Protein AF-A0A9E6USW8-F1 (afdb_monomer)

pLDDT: mean 84.9, std 18.09, range [39.75, 98.31]

Structure (mmCIF, N/CA/C/O backbone):
data_AF-A0A9E6USW8-F1
#
_entry.id   AF-A0A9E6USW8-F1
#
loop_
_atom_site.group_PDB
_atom_site.id
_atom_site.type_symbol
_atom_site.label_atom_id
_atom_site.label_alt_id
_atom_site.label_comp_id
_atom_site.label_asym_id
_atom_site.label_entity_id
_atom_site.label_seq_id
_atom_site.pdbx_PDB_ins_code
_atom_site.Cartn_x
_atom_site.Cartn_y
_atom_site.Cartn_z
_atom_site.occupancy
_atom_site.B_iso_or_equiv
_atom_site.auth_seq_id
_atom_site.auth_comp_id
_atom_site.auth_asym_id
_atom_site.auth_atom_id
_atom_site.pdbx_PDB_model_num
ATOM 1 N N . MET A 1 1 ? 69.115 -37.512 -37.252 1.00 43.31 1 MET A N 1
ATOM 2 C CA . MET A 1 1 ? 68.195 -37.509 -38.410 1.00 43.31 1 MET A CA 1
ATOM 3 C C . MET A 1 1 ? 68.421 -36.162 -39.117 1.00 43.31 1 MET A C 1
ATOM 5 O O . MET A 1 1 ? 67.869 -35.181 -38.660 1.00 43.31 1 MET A O 1
ATOM 9 N N . ARG A 1 2 ? 69.495 -35.933 -39.909 1.00 43.72 2 ARG A N 1
ATOM 10 C CA . ARG A 1 2 ? 69.791 -36.401 -41.298 1.00 43.72 2 ARG A CA 1
ATOM 11 C C . ARG A 1 2 ? 68.534 -36.228 -42.164 1.00 43.72 2 ARG A C 1
ATOM 13 O O . ARG A 1 2 ? 67.562 -36.891 -41.837 1.00 43.72 2 ARG A O 1
ATOM 20 N N . THR A 1 3 ? 68.438 -35.315 -43.138 1.00 45.81 3 THR A N 1
ATOM 21 C CA . THR A 1 3 ? 69.242 -35.069 -44.373 1.00 45.81 3 THR A CA 1
ATOM 22 C C . THR A 1 3 ? 68.870 -33.672 -44.945 1.00 45.81 3 THR A C 1
ATOM 24 O O . THR A 1 3 ? 67.702 -33.318 -44.864 1.00 45.81 3 THR A O 1
ATOM 27 N N . LEU A 1 4 ? 69.744 -32.740 -45.364 1.00 47.12 4 LEU A N 1
ATOM 28 C CA . LEU A 1 4 ? 70.610 -32.645 -46.566 1.00 47.12 4 LEU A CA 1
ATOM 29 C C . LEU A 1 4 ? 69.924 -32.897 -47.929 1.00 47.12 4 LEU A C 1
ATOM 31 O O . LEU A 1 4 ? 69.805 -34.054 -48.306 1.00 47.12 4 LEU A O 1
ATOM 35 N N . VAL A 1 5 ? 69.580 -31.815 -48.654 1.00 48.81 5 VAL A N 1
ATOM 36 C CA . VAL A 1 5 ? 69.430 -31.653 -50.130 1.00 48.81 5 VAL A CA 1
ATOM 37 C C . VAL A 1 5 ? 69.516 -30.122 -50.370 1.00 48.81 5 VAL A C 1
ATOM 39 O O . VAL A 1 5 ? 68.593 -29.411 -50.001 1.00 48.81 5 VAL A O 1
ATOM 42 N N . ALA A 1 6 ? 70.653 -29.467 -50.648 1.00 45.22 6 ALA A N 1
ATOM 43 C CA . ALA A 1 6 ? 71.478 -29.472 -51.864 1.00 45.22 6 ALA A CA 1
ATOM 44 C C . ALA A 1 6 ? 70.643 -29.427 -53.150 1.00 45.22 6 ALA A C 1
ATOM 46 O O . ALA A 1 6 ? 69.977 -30.411 -53.414 1.00 45.22 6 ALA A O 1
ATOM 47 N N . LEU A 1 7 ? 70.713 -28.337 -53.929 1.00 42.34 7 LEU A N 1
ATOM 48 C CA . LEU A 1 7 ? 70.905 -28.315 -55.396 1.00 42.34 7 LEU A CA 1
ATOM 49 C C . LEU A 1 7 ? 70.348 -27.013 -56.017 1.00 42.34 7 LEU A C 1
ATOM 51 O O . LEU A 1 7 ? 69.142 -26.801 -56.060 1.00 42.34 7 LEU A O 1
ATOM 55 N N . GLY A 1 8 ? 71.241 -26.181 -56.565 1.00 40.78 8 GLY A N 1
ATOM 56 C CA . GLY A 1 8 ? 70.938 -25.405 -57.772 1.00 40.78 8 GLY A CA 1
ATOM 57 C C . GLY A 1 8 ? 70.708 -23.899 -57.629 1.00 40.78 8 GLY A C 1
ATOM 58 O O . GLY A 1 8 ? 69.679 -23.399 -58.065 1.00 40.78 8 GLY A O 1
ATOM 59 N N . LEU A 1 9 ? 71.704 -23.144 -57.151 1.00 46.75 9 LEU A N 1
ATOM 60 C CA . LEU A 1 9 ? 71.895 -21.769 -57.627 1.00 46.75 9 LEU A CA 1
ATOM 61 C C . LEU A 1 9 ? 72.427 -21.835 -59.072 1.00 46.75 9 LEU A C 1
ATOM 63 O O . LEU A 1 9 ? 73.632 -21.752 -59.303 1.00 46.75 9 LEU A O 1
ATOM 67 N N . THR A 1 10 ? 71.547 -22.031 -60.055 1.00 41.78 10 THR A N 1
ATOM 68 C CA . THR A 1 10 ? 71.871 -21.721 -61.452 1.00 41.78 10 THR A CA 1
ATOM 69 C C . THR A 1 10 ? 71.768 -20.219 -61.626 1.00 41.78 10 THR A C 1
ATOM 71 O O . THR A 1 10 ? 70.697 -19.660 -61.860 1.00 41.78 10 THR A O 1
ATOM 74 N N . LEU A 1 11 ? 72.921 -19.577 -61.475 1.00 43.41 11 LEU A N 1
ATOM 75 C CA . LEU A 1 11 ? 73.204 -18.248 -61.979 1.00 43.41 11 LEU A CA 1
ATOM 76 C C . LEU A 1 11 ? 72.969 -18.280 -63.499 1.00 43.41 11 LEU A C 1
ATOM 78 O O . LEU A 1 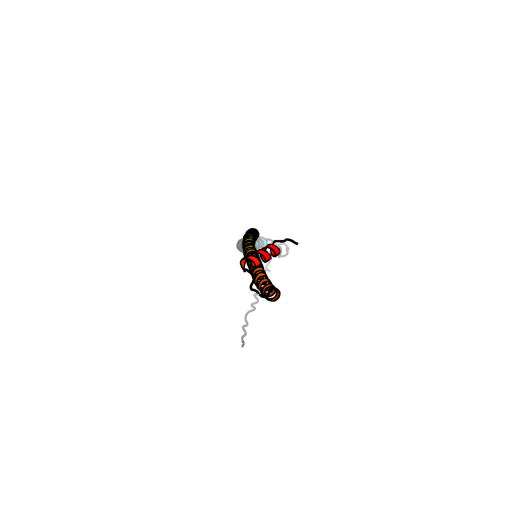11 ? 73.845 -18.680 -64.263 1.00 43.41 11 LEU A O 1
ATOM 82 N N . ALA A 1 12 ? 71.767 -17.921 -63.948 1.00 39.75 12 ALA A N 1
ATOM 83 C CA . ALA A 1 12 ? 71.546 -17.584 -65.345 1.00 39.75 12 ALA A CA 1
ATOM 84 C C . ALA A 1 12 ? 72.279 -16.264 -65.595 1.00 39.75 12 ALA A C 1
ATOM 86 O O . ALA A 1 12 ? 71.741 -15.176 -65.396 1.00 39.75 12 ALA A O 1
ATOM 87 N N . THR A 1 13 ? 73.549 -16.367 -65.977 1.00 45.44 13 THR A N 1
ATOM 88 C CA . THR A 1 13 ? 74.292 -15.284 -66.608 1.00 45.44 13 THR A CA 1
ATOM 89 C C . THR A 1 13 ? 73.612 -14.985 -67.939 1.00 45.44 13 THR A C 1
ATOM 91 O O . THR A 1 13 ? 73.982 -15.531 -68.978 1.00 45.44 13 THR A O 1
ATOM 94 N N . ALA A 1 14 ? 72.584 -14.140 -67.915 1.00 42.81 14 ALA A N 1
ATOM 95 C CA . ALA A 1 14 ? 72.156 -13.433 -69.106 1.00 42.81 14 ALA A CA 1
ATOM 96 C C . ALA A 1 14 ? 73.283 -12.453 -69.450 1.00 42.81 14 ALA A C 1
ATOM 98 O O . ALA A 1 14 ? 73.385 -11.366 -68.884 1.00 42.81 14 ALA A O 1
ATOM 99 N N . ALA A 1 15 ? 74.191 -12.886 -70.325 1.00 45.34 15 ALA A N 1
ATOM 100 C CA . ALA A 1 15 ? 75.088 -11.981 -71.021 1.00 45.34 15 ALA A CA 1
ATOM 101 C C . ALA A 1 15 ? 74.238 -10.879 -71.685 1.00 45.34 15 ALA A C 1
ATOM 103 O O . ALA A 1 15 ? 73.201 -11.204 -72.275 1.00 45.34 15 ALA A O 1
ATOM 104 N N . PRO A 1 16 ? 74.628 -9.595 -71.619 1.00 49.47 16 PRO A N 1
ATOM 105 C CA . PRO A 1 16 ? 73.907 -8.554 -72.328 1.00 49.47 16 PRO A CA 1
ATOM 106 C C . PRO A 1 16 ? 74.218 -8.705 -73.820 1.00 49.47 16 PRO A C 1
ATOM 108 O O . PRO A 1 16 ? 75.219 -8.204 -74.323 1.00 4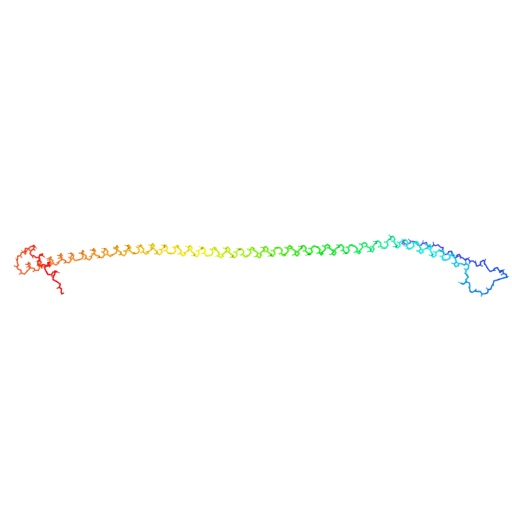9.47 16 PRO A O 1
ATOM 111 N N . ALA A 1 17 ? 73.366 -9.433 -74.536 1.00 53.09 17 ALA A N 1
ATOM 112 C CA . ALA A 1 17 ? 73.462 -9.650 -75.976 1.00 53.09 17 ALA A CA 1
ATOM 113 C C . ALA A 1 17 ? 72.925 -8.455 -76.795 1.00 53.09 17 ALA A C 1
ATOM 115 O O . ALA A 1 17 ? 72.258 -8.652 -77.805 1.00 53.09 17 ALA A O 1
ATOM 116 N N . TRP A 1 18 ? 73.191 -7.214 -76.371 1.00 55.38 18 TRP A N 1
ATOM 117 C CA . TRP A 1 18 ? 72.794 -6.014 -77.128 1.00 55.38 18 TRP A CA 1
ATOM 118 C C . TRP A 1 18 ? 73.870 -4.929 -77.231 1.00 55.38 18 TRP A C 1
ATOM 120 O O . TRP A 1 18 ? 73.589 -3.819 -77.669 1.00 55.38 18 TRP A O 1
ATOM 130 N N . ALA A 1 19 ? 75.126 -5.224 -76.890 1.00 53.69 19 ALA A N 1
ATOM 131 C CA . ALA A 1 19 ? 76.244 -4.368 -77.290 1.00 53.69 19 ALA A CA 1
ATOM 132 C C . ALA A 1 19 ? 76.636 -4.647 -78.758 1.00 53.69 19 ALA A C 1
ATOM 134 O O . ALA A 1 19 ? 77.757 -5.052 -79.050 1.00 53.69 19 ALA A O 1
ATOM 135 N N . ALA A 1 20 ? 75.689 -4.466 -79.677 1.00 44.34 20 ALA A N 1
ATOM 136 C CA . ALA A 1 20 ? 75.923 -4.372 -81.112 1.00 44.34 20 ALA A CA 1
ATOM 137 C C . ALA A 1 20 ? 75.229 -3.086 -81.570 1.00 44.34 20 ALA A C 1
ATOM 139 O O . ALA A 1 20 ? 74.008 -2.976 -81.509 1.00 44.34 20 ALA A O 1
ATOM 140 N N . GLY A 1 21 ? 76.036 -2.074 -81.884 1.00 41.09 21 GLY A N 1
ATOM 141 C CA . GLY A 1 21 ? 75.564 -0.732 -82.193 1.00 41.09 21 GLY A CA 1
ATOM 142 C C . GLY A 1 21 ? 74.935 -0.624 -83.578 1.00 41.09 21 GLY A C 1
ATOM 143 O O . GLY A 1 21 ? 75.464 -1.169 -84.543 1.00 41.09 21 GLY A O 1
ATOM 144 N N . ASP A 1 22 ? 73.868 0.170 -83.648 1.00 43.97 22 ASP A N 1
ATOM 145 C CA . ASP A 1 22 ? 73.401 0.843 -84.859 1.00 43.97 22 ASP A CA 1
ATOM 146 C C . ASP A 1 22 ? 73.707 2.353 -84.726 1.00 43.97 22 ASP A C 1
ATOM 148 O O . ASP A 1 22 ? 73.430 2.944 -83.672 1.00 43.97 22 ASP A O 1
ATOM 152 N N . PRO A 1 23 ? 74.302 3.014 -85.738 1.00 47.94 23 PRO A N 1
ATOM 153 C CA . PRO A 1 23 ? 74.705 4.411 -85.650 1.00 47.94 23 PRO A CA 1
ATOM 154 C C . PRO A 1 23 ? 73.51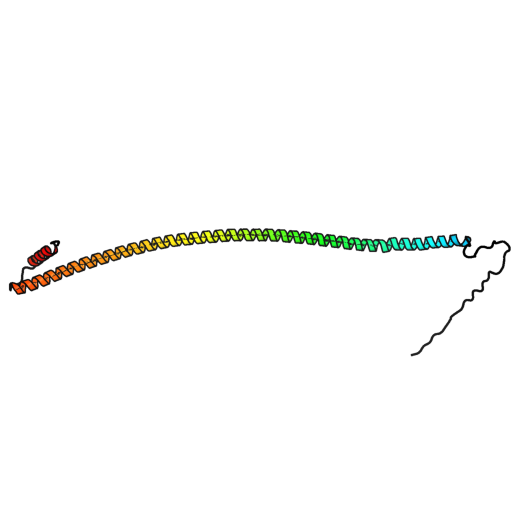5 5.322 -85.978 1.00 47.94 23 PRO A C 1
ATOM 156 O O . PRO A 1 23 ? 73.279 5.660 -87.136 1.00 47.94 23 PRO A O 1
ATOM 159 N N . GLY A 1 24 ? 72.755 5.735 -84.958 1.00 50.62 24 GLY A N 1
ATOM 160 C CA . GLY A 1 24 ? 71.662 6.692 -85.175 1.00 50.62 24 GLY A CA 1
ATOM 161 C C . GLY A 1 24 ? 70.824 7.161 -83.981 1.00 50.62 24 GLY A C 1
ATOM 162 O O . GLY A 1 24 ? 69.855 7.878 -84.212 1.00 50.62 24 GLY A O 1
ATOM 163 N N . ALA A 1 25 ? 71.141 6.813 -82.728 1.00 44.25 25 ALA A N 1
ATOM 164 C CA . ALA A 1 25 ? 70.304 7.178 -81.576 1.00 44.25 25 ALA A CA 1
ATOM 165 C C . ALA A 1 25 ? 71.022 8.113 -80.583 1.00 44.25 25 ALA A C 1
ATOM 167 O O . ALA A 1 25 ? 72.140 7.850 -80.146 1.00 44.25 25 ALA A O 1
ATOM 168 N N . ALA A 1 26 ? 70.361 9.227 -80.257 1.00 51.78 26 ALA A N 1
ATOM 169 C CA . ALA A 1 26 ? 70.824 10.305 -79.382 1.00 51.78 26 ALA A CA 1
ATOM 170 C C . ALA A 1 26 ? 71.004 9.869 -77.902 1.00 51.78 26 ALA A C 1
ATOM 172 O O . ALA A 1 26 ? 70.370 8.908 -77.465 1.00 51.78 26 ALA A O 1
ATOM 173 N N . PRO A 1 27 ? 71.826 10.579 -77.098 1.00 55.19 27 PRO A N 1
ATOM 174 C CA . PRO A 1 27 ? 72.200 10.164 -75.748 1.00 55.19 27 PRO A CA 1
ATOM 175 C C . PRO A 1 27 ? 71.100 10.537 -74.743 1.00 55.19 27 PRO A C 1
ATOM 177 O O . PRO A 1 27 ? 71.090 11.632 -74.184 1.00 55.19 27 PRO A O 1
ATOM 180 N N . GLY A 1 28 ? 70.155 9.628 -74.517 1.00 57.59 28 GLY A N 1
ATOM 181 C CA . GLY A 1 28 ? 69.184 9.697 -73.425 1.00 57.59 28 GLY A CA 1
ATOM 182 C C . GLY A 1 28 ? 69.494 8.628 -72.383 1.00 57.59 28 GLY A C 1
ATOM 183 O O . GLY A 1 28 ? 69.900 7.522 -72.733 1.00 57.59 28 GLY A O 1
ATOM 184 N N . MET A 1 29 ? 69.329 8.936 -71.096 1.00 64.31 29 MET A N 1
ATOM 185 C CA . MET A 1 29 ? 69.424 7.920 -70.042 1.00 64.31 29 MET A CA 1
ATOM 186 C C . MET A 1 29 ? 68.464 6.765 -70.392 1.00 64.31 29 MET A C 1
ATOM 188 O O . MET A 1 29 ? 67.289 7.046 -70.628 1.00 64.31 29 MET A O 1
ATOM 192 N N . PRO A 1 30 ? 68.895 5.490 -70.403 1.00 66.75 30 PRO A N 1
ATOM 193 C CA . PRO A 1 30 ? 68.063 4.363 -70.853 1.00 66.75 30 PRO A CA 1
ATOM 194 C C . PRO A 1 30 ? 66.783 4.146 -70.019 1.00 66.75 30 PRO A C 1
ATOM 196 O O . PRO A 1 30 ? 65.925 3.359 -70.398 1.00 66.75 30 PRO A O 1
ATOM 199 N N . GLN A 1 31 ? 66.616 4.855 -68.896 1.00 62.16 31 GLN A N 1
ATOM 200 C CA . GLN A 1 31 ? 65.379 4.893 -68.104 1.00 62.16 31 GLN A CA 1
ATOM 201 C C . GLN A 1 31 ? 64.291 5.832 -68.663 1.00 62.16 31 GLN A C 1
ATOM 203 O O . GLN A 1 31 ? 63.146 5.766 -68.213 1.00 62.16 31 GLN A O 1
ATOM 208 N N . LEU A 1 32 ? 64.620 6.702 -69.624 1.00 68.31 32 LEU A N 1
ATOM 209 C CA . LEU A 1 32 ? 63.688 7.649 -70.252 1.00 68.31 32 LEU A CA 1
ATOM 210 C C . LEU A 1 32 ? 63.360 7.288 -71.709 1.00 68.31 32 LEU A C 1
ATOM 212 O O . LEU A 1 32 ? 63.001 8.159 -72.500 1.00 68.31 32 LEU A O 1
ATOM 216 N N . ASP A 1 33 ? 63.482 6.010 -72.070 1.00 69.62 33 ASP A N 1
ATOM 217 C CA . ASP A 1 33 ? 63.043 5.521 -73.374 1.00 69.62 33 ASP A CA 1
ATOM 218 C C . ASP A 1 33 ? 61.506 5.432 -73.418 1.00 69.62 33 ASP A C 1
ATOM 220 O O . ASP A 1 33 ? 60.869 4.556 -72.820 1.00 69.62 33 ASP A O 1
ATOM 224 N N . THR A 1 34 ? 60.895 6.388 -74.117 1.00 70.56 34 THR A N 1
ATOM 225 C CA . THR A 1 34 ? 59.439 6.570 -74.206 1.00 70.56 34 THR A CA 1
ATOM 226 C C . THR A 1 34 ? 58.731 5.453 -74.974 1.00 70.56 34 THR A C 1
ATOM 228 O O . THR A 1 34 ? 57.509 5.325 -74.873 1.00 70.56 34 THR A O 1
ATOM 231 N N . THR A 1 35 ? 59.471 4.602 -75.689 1.00 77.31 35 THR A N 1
ATOM 232 C CA . THR A 1 35 ? 58.925 3.465 -76.446 1.00 77.31 35 THR A CA 1
ATOM 233 C C . THR A 1 35 ? 58.304 2.390 -75.545 1.00 77.31 35 THR A C 1
ATOM 235 O O . THR A 1 35 ? 57.349 1.724 -75.945 1.00 77.31 35 THR A O 1
ATOM 238 N N . THR A 1 36 ? 58.771 2.256 -74.297 1.00 78.31 36 THR A N 1
ATOM 239 C CA . THR A 1 36 ? 58.277 1.240 -73.345 1.00 78.31 36 THR A CA 1
ATOM 240 C C . THR A 1 36 ? 57.090 1.740 -72.502 1.00 78.31 36 THR A C 1
ATOM 242 O O . THR A 1 36 ? 56.327 0.943 -71.945 1.00 78.31 36 THR A O 1
ATOM 245 N N . TYR A 1 37 ? 56.865 3.060 -72.444 1.00 82.25 37 TYR A N 1
ATOM 246 C CA . TYR A 1 37 ? 55.826 3.670 -71.603 1.00 82.25 37 TYR A CA 1
ATOM 247 C C . TYR A 1 37 ? 54.409 3.235 -71.981 1.00 82.25 37 TYR A C 1
ATOM 249 O O . TYR A 1 37 ? 53.589 3.011 -71.093 1.00 82.25 37 TYR A O 1
ATOM 257 N N . ALA A 1 38 ? 54.119 3.044 -73.270 1.00 84.94 38 ALA A N 1
ATOM 258 C CA . ALA A 1 38 ? 52.797 2.607 -73.720 1.00 84.94 38 ALA A CA 1
ATOM 259 C C . ALA A 1 38 ? 52.415 1.222 -73.159 1.00 84.94 38 ALA A C 1
ATOM 261 O O . ALA A 1 38 ? 51.310 1.039 -72.650 1.00 84.94 38 ALA A O 1
ATOM 262 N N . THR A 1 39 ? 53.352 0.269 -73.175 1.00 87.31 39 THR A N 1
ATOM 263 C CA . THR A 1 39 ? 53.162 -1.075 -72.603 1.00 87.31 39 THR A CA 1
ATOM 264 C C . THR A 1 39 ? 52.997 -1.028 -71.085 1.00 87.31 39 THR A C 1
ATOM 266 O O . THR A 1 39 ? 52.131 -1.711 -70.535 1.00 87.31 39 THR A O 1
ATOM 269 N N . GLN A 1 40 ? 53.791 -0.208 -70.389 1.00 85.38 40 GLN A N 1
ATOM 270 C CA . GLN A 1 40 ? 53.695 -0.078 -68.934 1.00 85.38 40 GLN A CA 1
ATOM 271 C C . GLN A 1 40 ? 52.372 0.565 -68.505 1.00 85.38 40 GLN A C 1
ATOM 273 O O . GLN A 1 40 ? 51.747 0.100 -67.554 1.00 85.38 40 GLN A O 1
ATOM 278 N N . LEU A 1 41 ? 51.906 1.584 -69.232 1.00 89.88 41 LEU A N 1
ATOM 279 C CA . LEU A 1 41 ? 50.598 2.197 -69.009 1.00 89.88 41 LEU A CA 1
ATOM 280 C C . LEU A 1 41 ? 49.456 1.221 -69.314 1.00 89.88 41 LEU A C 1
ATOM 282 O O . LEU A 1 41 ? 48.507 1.152 -68.537 1.00 89.88 41 LEU A O 1
ATOM 286 N N . PHE A 1 42 ? 49.553 0.421 -70.380 1.00 91.50 42 PHE A N 1
ATOM 287 C CA . PHE A 1 42 ? 48.564 -0.619 -70.674 1.00 91.50 42 PHE A CA 1
ATOM 288 C C . PHE A 1 42 ? 48.423 -1.609 -69.507 1.00 91.50 42 PHE A C 1
ATOM 290 O O . PHE A 1 42 ? 47.321 -1.801 -68.991 1.00 91.50 42 PHE A O 1
ATOM 297 N N . TRP A 1 43 ? 49.530 -2.177 -69.017 1.00 91.38 43 TRP A N 1
ATOM 298 C CA . TRP A 1 43 ? 49.493 -3.095 -67.873 1.00 91.38 43 TRP A CA 1
ATOM 299 C C . TRP A 1 43 ? 49.094 -2.417 -66.560 1.00 91.38 43 TRP A C 1
ATOM 301 O O . TRP A 1 43 ? 48.419 -3.044 -65.741 1.00 91.38 43 TRP A O 1
ATOM 311 N N . LEU A 1 44 ? 49.444 -1.143 -66.361 1.00 93.75 44 LEU A N 1
ATOM 312 C CA . LEU A 1 44 ? 48.953 -0.347 -65.236 1.00 93.75 44 LEU A CA 1
ATOM 313 C C . LEU A 1 44 ? 47.422 -0.280 -65.258 1.00 93.75 44 LEU A C 1
ATOM 315 O O . LEU A 1 44 ? 46.796 -0.608 -64.258 1.00 93.75 44 LEU A O 1
ATOM 319 N N . PHE A 1 45 ? 46.805 0.063 -66.392 1.00 95.19 45 PHE A N 1
ATOM 320 C CA . PHE A 1 45 ? 45.344 0.101 -66.507 1.00 95.19 45 PHE A CA 1
ATOM 321 C C . PHE A 1 45 ? 44.701 -1.278 -66.337 1.00 95.19 45 PHE A C 1
ATOM 323 O O . PHE A 1 45 ? 43.663 -1.379 -65.685 1.00 95.19 45 PHE A O 1
ATOM 330 N N . VAL A 1 46 ? 45.312 -2.343 -66.864 1.00 95.25 46 VAL A N 1
ATOM 331 C CA . VAL A 1 46 ? 44.807 -3.716 -66.696 1.00 95.25 46 VAL A CA 1
ATOM 332 C C . VAL A 1 46 ? 44.843 -4.138 -65.224 1.00 95.25 46 VAL A C 1
ATOM 334 O O .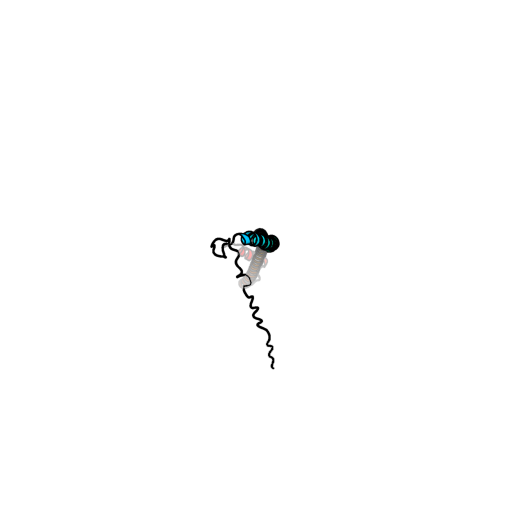 VAL A 1 46 ? 43.825 -4.552 -64.673 1.00 95.25 46 VAL A O 1
ATOM 337 N N . THR A 1 47 ? 45.991 -4.003 -64.556 1.00 94.06 47 THR A N 1
ATOM 338 C CA . THR A 1 47 ? 46.156 -4.391 -63.143 1.00 94.06 47 THR A CA 1
ATOM 339 C C . THR A 1 47 ? 45.335 -3.508 -62.206 1.00 94.06 47 THR A C 1
ATOM 341 O O . THR A 1 47 ? 44.670 -4.023 -61.306 1.00 94.06 47 THR A O 1
ATOM 344 N N . PHE A 1 48 ? 45.305 -2.196 -62.448 1.00 95.00 48 PHE A N 1
ATOM 345 C CA . PHE A 1 48 ? 44.483 -1.256 -61.691 1.00 95.00 48 PHE A CA 1
ATOM 346 C C . PHE A 1 48 ? 42.989 -1.509 -61.910 1.00 95.00 48 PHE A C 1
ATOM 348 O O . PHE A 1 48 ? 42.222 -1.481 -60.954 1.00 95.00 48 PHE A O 1
ATOM 355 N N . GLY A 1 49 ? 42.571 -1.829 -63.138 1.00 95.56 49 GLY A N 1
ATOM 356 C CA . GLY A 1 49 ? 41.196 -2.205 -63.459 1.00 95.56 49 GLY A CA 1
ATOM 357 C C . GLY A 1 49 ? 40.760 -3.481 -62.738 1.00 95.56 49 GLY A C 1
ATOM 358 O O . GLY A 1 49 ? 39.699 -3.502 -62.117 1.00 95.56 49 GLY A O 1
ATOM 359 N N . ILE A 1 50 ? 41.601 -4.521 -62.737 1.00 94.38 50 ILE A N 1
ATOM 360 C CA . ILE A 1 50 ? 41.342 -5.763 -61.989 1.00 94.38 50 ILE A CA 1
ATOM 361 C C . ILE A 1 50 ? 41.235 -5.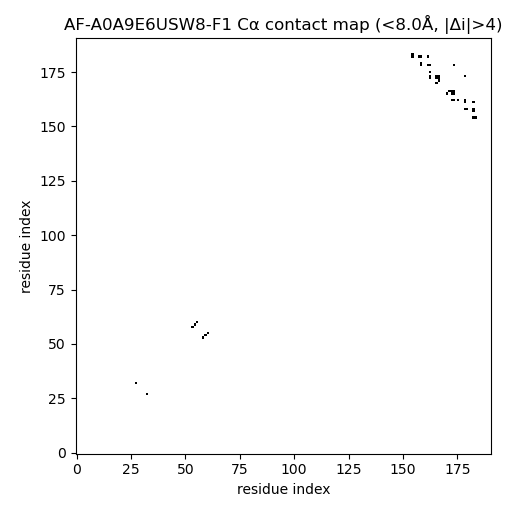476 -60.485 1.00 94.38 50 ILE A C 1
ATOM 363 O O . ILE A 1 50 ? 40.284 -5.922 -59.840 1.00 94.38 50 ILE A O 1
ATOM 367 N N . LEU A 1 51 ? 42.166 -4.697 -59.924 1.00 93.19 51 LEU A N 1
ATOM 368 C CA . LEU A 1 51 ? 42.136 -4.308 -58.513 1.00 93.19 51 LEU A CA 1
ATOM 369 C C . LEU A 1 51 ? 40.879 -3.492 -58.173 1.00 93.19 51 LEU A C 1
ATOM 371 O O . LEU A 1 51 ? 40.247 -3.739 -57.147 1.00 93.19 51 LEU A O 1
ATOM 375 N N . TYR A 1 52 ? 40.489 -2.555 -59.037 1.00 93.88 52 TYR A N 1
ATOM 376 C CA . TYR A 1 52 ? 39.288 -1.737 -58.880 1.00 93.88 52 TYR A CA 1
ATOM 377 C C . TYR A 1 52 ? 38.018 -2.592 -58.879 1.00 93.88 52 TYR A C 1
ATOM 379 O O . TYR A 1 52 ? 37.153 -2.429 -58.014 1.00 93.88 52 TYR A O 1
ATOM 387 N N . VAL A 1 53 ? 37.909 -3.551 -59.803 1.00 93.75 53 VAL A N 1
ATOM 388 C CA . VAL A 1 53 ? 36.782 -4.491 -59.839 1.00 93.75 53 VAL A CA 1
ATOM 389 C C . VAL A 1 53 ? 36.763 -5.349 -58.574 1.00 93.75 53 VAL A C 1
ATOM 391 O O . VAL A 1 53 ? 35.710 -5.497 -57.960 1.00 93.75 53 VAL A O 1
ATOM 394 N N . LEU A 1 54 ? 37.912 -5.854 -58.120 1.00 92.75 54 LEU A N 1
ATOM 395 C CA . LEU A 1 54 ? 37.990 -6.643 -56.890 1.00 92.75 54 LEU A CA 1
ATOM 396 C C . LEU A 1 54 ? 37.577 -5.822 -55.656 1.00 92.75 54 LEU A C 1
ATOM 398 O O . LEU A 1 54 ? 36.800 -6.294 -54.826 1.00 92.75 54 LEU A O 1
ATOM 402 N N . MET A 1 55 ? 38.039 -4.575 -55.550 1.00 93.06 55 MET A N 1
ATOM 403 C CA . MET A 1 55 ? 37.708 -3.679 -54.440 1.00 93.06 55 MET A CA 1
ATOM 404 C C . MET A 1 55 ? 36.222 -3.297 -54.443 1.00 93.06 55 MET A C 1
ATOM 406 O O . MET A 1 55 ? 35.558 -3.369 -53.406 1.00 93.06 55 MET A O 1
ATOM 410 N N . SER A 1 56 ? 35.680 -2.950 -55.613 1.00 91.38 56 SER A N 1
ATOM 411 C CA . SER A 1 56 ? 34.270 -2.578 -55.759 1.00 91.38 56 SER A CA 1
ATOM 412 C C . SER A 1 56 ? 33.327 -3.752 -55.491 1.00 91.38 56 SER A C 1
ATOM 414 O O . SER A 1 56 ? 32.303 -3.567 -54.837 1.00 91.38 56 SER A O 1
ATOM 416 N N . ARG A 1 57 ? 33.678 -4.973 -55.920 1.00 89.12 57 ARG A N 1
ATOM 417 C CA . ARG A 1 57 ? 32.843 -6.166 -55.704 1.00 89.12 57 ARG A CA 1
ATOM 418 C C . ARG A 1 57 ? 33.019 -6.842 -54.352 1.00 89.12 57 ARG A C 1
ATOM 420 O O . ARG A 1 57 ? 32.106 -7.559 -53.959 1.00 89.12 57 ARG A O 1
ATOM 427 N N . VAL A 1 58 ? 34.144 -6.672 -53.656 1.00 89.25 58 VAL A N 1
ATOM 428 C CA . VAL A 1 58 ? 34.424 -7.427 -52.417 1.00 89.25 58 VAL A CA 1
ATOM 429 C C . VAL A 1 58 ? 34.556 -6.531 -51.191 1.00 89.25 58 VAL A C 1
ATOM 431 O O . VAL A 1 58 ? 33.996 -6.860 -50.146 1.00 89.25 58 VAL A O 1
ATOM 434 N N . ALA A 1 59 ? 35.276 -5.412 -51.275 1.00 89.56 59 ALA A N 1
ATOM 435 C CA . ALA A 1 59 ? 35.545 -4.587 -50.098 1.00 89.56 59 ALA A CA 1
ATOM 436 C C . ALA A 1 59 ? 34.372 -3.664 -49.746 1.00 89.56 59 ALA A C 1
ATOM 438 O O . ALA A 1 59 ? 33.945 -3.644 -48.591 1.00 89.56 59 ALA A O 1
ATOM 439 N N . LEU A 1 60 ? 33.804 -2.961 -50.735 1.00 90.88 60 LEU A N 1
ATOM 440 C CA . LEU A 1 60 ? 32.642 -2.086 -50.527 1.00 90.88 60 LEU A CA 1
ATOM 441 C C . LEU A 1 60 ? 31.430 -2.809 -49.910 1.00 90.88 60 LEU A C 1
ATOM 443 O O . LEU A 1 60 ? 30.946 -2.328 -48.882 1.00 90.88 60 LEU A O 1
ATOM 447 N N . PRO A 1 61 ? 30.968 -3.970 -50.427 1.00 91.25 61 PRO A N 1
ATOM 448 C CA . PRO A 1 61 ? 29.811 -4.643 -49.833 1.00 91.25 61 PRO A CA 1
ATOM 449 C C . PRO A 1 61 ? 30.085 -5.147 -48.413 1.00 91.25 61 PRO A C 1
ATOM 451 O O . PRO A 1 61 ? 29.191 -5.134 -47.569 1.00 91.25 61 PRO A O 1
ATOM 454 N N . LYS A 1 62 ? 31.327 -5.541 -48.093 1.00 89.94 62 LYS A N 1
ATOM 455 C CA . LYS A 1 62 ? 31.689 -5.935 -46.724 1.00 89.94 62 LYS A CA 1
ATOM 456 C C . LYS A 1 62 ? 31.556 -4.767 -45.749 1.00 89.94 62 LYS A C 1
ATOM 458 O O . LYS A 1 62 ? 30.959 -4.944 -44.690 1.00 89.94 62 LYS A O 1
ATOM 463 N N . VAL A 1 63 ? 32.053 -3.582 -46.105 1.00 92.00 63 VAL A N 1
ATOM 464 C CA . VAL A 1 63 ? 31.943 -2.387 -45.251 1.00 92.00 63 VAL A CA 1
ATOM 465 C C . VAL A 1 63 ? 30.484 -1.956 -45.092 1.00 92.00 63 VAL A C 1
ATOM 467 O O . VAL A 1 63 ? 30.050 -1.723 -43.964 1.00 92.00 63 VAL A O 1
ATOM 470 N N . GLN A 1 64 ? 29.715 -1.929 -46.184 1.00 91.56 64 GLN A N 1
ATOM 471 C CA . GLN A 1 64 ? 28.280 -1.621 -46.149 1.00 91.56 64 GLN A CA 1
ATOM 472 C C . GLN A 1 64 ? 27.532 -2.562 -45.199 1.00 91.56 64 GLN A C 1
ATOM 474 O O . GLN A 1 64 ? 26.846 -2.092 -44.296 1.00 91.56 64 GLN A O 1
ATOM 479 N N . SER A 1 65 ? 27.779 -3.873 -45.295 1.00 93.50 65 SER A N 1
ATOM 480 C CA . SER A 1 65 ? 27.124 -4.857 -44.425 1.00 93.50 65 SER A CA 1
ATOM 481 C C . SER A 1 65 ? 27.414 -4.646 -42.932 1.00 93.50 65 SER A C 1
ATOM 483 O O . SER A 1 65 ? 26.559 -4.906 -42.090 1.00 93.50 65 SER A O 1
ATOM 485 N N . VAL A 1 66 ? 28.611 -4.170 -42.569 1.00 94.69 66 VAL A N 1
ATOM 486 C CA . VAL A 1 66 ? 28.963 -3.897 -41.165 1.00 94.69 66 VAL A CA 1
ATOM 487 C C . VAL A 1 66 ? 28.246 -2.648 -40.663 1.00 94.69 66 VAL A C 1
ATOM 489 O O . VAL A 1 66 ? 27.747 -2.644 -39.537 1.00 94.69 66 VAL A O 1
ATOM 492 N N . VAL A 1 67 ? 28.182 -1.601 -41.488 1.00 95.62 67 VAL A N 1
ATOM 493 C CA . VAL A 1 67 ? 27.468 -0.364 -41.151 1.00 95.62 67 VAL A CA 1
ATOM 494 C C . VAL A 1 67 ? 25.975 -0.643 -40.984 1.00 95.62 67 VAL A C 1
ATOM 496 O O . VAL A 1 67 ? 25.410 -0.273 -39.957 1.00 95.62 67 VAL A O 1
ATOM 499 N N . GLU A 1 68 ? 25.367 -1.373 -41.918 1.00 96.00 68 GLU A N 1
ATOM 500 C CA . GLU A 1 68 ? 23.957 -1.775 -41.853 1.00 96.00 68 GLU A CA 1
ATOM 501 C C . GLU A 1 68 ? 23.662 -2.631 -40.619 1.00 96.00 68 GLU A C 1
ATOM 503 O O . GLU A 1 68 ? 22.701 -2.361 -39.902 1.00 96.00 68 GLU A O 1
ATOM 508 N N . ARG A 1 69 ? 24.513 -3.618 -40.296 1.00 95.75 69 ARG A N 1
ATOM 509 C CA . ARG A 1 69 ? 24.354 -4.431 -39.074 1.00 95.75 69 ARG A CA 1
ATOM 510 C C . ARG A 1 69 ? 24.376 -3.579 -37.812 1.00 95.75 69 ARG A C 1
ATOM 512 O O . ARG A 1 69 ? 23.548 -3.788 -36.932 1.00 95.75 69 ARG A O 1
ATOM 519 N N . ARG A 1 70 ? 25.303 -2.620 -37.714 1.00 96.25 70 ARG A N 1
ATOM 520 C CA . ARG A 1 70 ? 25.379 -1.713 -36.558 1.00 96.25 70 ARG A CA 1
ATOM 521 C C . ARG A 1 70 ? 24.153 -0.814 -36.471 1.00 96.25 70 ARG A C 1
ATOM 523 O O . ARG A 1 70 ? 23.586 -0.683 -35.396 1.00 96.25 70 ARG A O 1
ATOM 530 N N . GLN A 1 71 ? 23.729 -0.229 -37.588 1.00 96.62 71 GLN A N 1
ATOM 531 C CA . GLN A 1 71 ? 22.523 0.597 -37.637 1.00 96.62 71 GLN A CA 1
ATOM 532 C C . GLN A 1 71 ? 21.280 -0.209 -37.252 1.00 96.62 71 GLN A C 1
ATOM 534 O O . GLN A 1 71 ? 20.485 0.251 -36.439 1.00 96.62 71 GLN A O 1
ATOM 539 N N . SER A 1 72 ? 21.137 -1.426 -37.776 1.00 96.94 72 SER A N 1
ATOM 540 C CA . SER A 1 72 ? 20.031 -2.322 -37.439 1.00 96.94 72 SER A CA 1
ATOM 541 C C . SER A 1 72 ? 20.038 -2.710 -35.962 1.00 96.94 72 SER A C 1
ATOM 543 O O . SER A 1 72 ? 18.973 -2.729 -35.356 1.00 96.94 72 SER A O 1
ATOM 545 N N . ALA A 1 73 ? 21.206 -3.003 -35.381 1.00 96.69 73 ALA A N 1
ATOM 546 C CA . ALA A 1 73 ? 21.325 -3.312 -33.959 1.00 96.69 73 ALA A CA 1
ATOM 547 C C . ALA A 1 73 ? 20.931 -2.108 -33.093 1.00 96.69 73 ALA A C 1
ATOM 549 O O . ALA A 1 73 ? 20.081 -2.241 -32.226 1.00 96.69 73 ALA A O 1
ATOM 550 N N . ILE A 1 74 ? 21.444 -0.912 -33.404 1.00 97.50 74 ILE A N 1
ATOM 551 C CA . ILE A 1 74 ? 21.093 0.322 -32.683 1.00 97.50 74 ILE A CA 1
ATOM 552 C C . ILE A 1 74 ? 19.589 0.601 -32.764 1.00 97.50 74 ILE A C 1
ATOM 554 O O . ILE A 1 74 ? 18.980 0.968 -31.763 1.00 97.50 74 ILE A O 1
ATOM 558 N N . GLN A 1 75 ? 18.975 0.433 -33.939 1.00 97.12 75 GLN A N 1
ATOM 559 C CA . GLN A 1 75 ? 17.532 0.628 -34.080 1.00 97.12 75 GLN A CA 1
ATOM 560 C C . GLN A 1 75 ? 16.728 -0.419 -33.305 1.00 97.12 75 GLN A C 1
ATOM 562 O O . GLN A 1 75 ? 15.735 -0.061 -32.676 1.00 97.12 75 GLN A O 1
ATOM 567 N N . ALA A 1 76 ? 17.162 -1.681 -33.309 1.00 97.50 76 ALA A N 1
ATOM 568 C CA . ALA A 1 76 ? 16.530 -2.735 -32.522 1.00 97.50 76 ALA A CA 1
ATOM 569 C C . ALA A 1 76 ? 16.641 -2.458 -31.014 1.00 97.50 76 ALA A C 1
ATOM 571 O O . ALA A 1 76 ? 15.637 -2.535 -30.310 1.00 97.50 76 ALA A O 1
ATOM 572 N N . ASP A 1 77 ? 17.819 -2.058 -30.534 1.00 97.31 77 ASP A N 1
ATOM 573 C CA . ASP A 1 77 ? 18.058 -1.719 -29.130 1.00 97.31 77 ASP A CA 1
ATOM 574 C C . ASP A 1 77 ? 17.242 -0.492 -28.705 1.00 97.31 77 ASP A C 1
ATOM 576 O O . ASP A 1 77 ? 16.648 -0.478 -27.627 1.00 97.31 77 ASP A O 1
ATOM 580 N N . LEU A 1 78 ? 17.150 0.529 -29.564 1.00 98.00 78 LEU A N 1
ATOM 581 C CA . LEU A 1 78 ? 16.336 1.714 -29.299 1.00 98.00 78 LEU A CA 1
ATOM 582 C C . LEU A 1 78 ? 14.843 1.369 -29.245 1.00 98.00 78 LEU A C 1
ATOM 584 O O . LEU A 1 78 ? 14.143 1.850 -28.355 1.00 98.00 78 LEU A O 1
ATOM 588 N N . ALA A 1 79 ? 14.359 0.526 -30.161 1.00 97.75 79 ALA A N 1
ATOM 589 C CA . ALA A 1 79 ? 12.977 0.056 -30.155 1.00 97.75 79 ALA A CA 1
ATOM 590 C C . ALA A 1 79 ? 12.673 -0.770 -28.896 1.00 97.75 79 ALA A C 1
ATOM 592 O O . ALA A 1 79 ? 11.667 -0.526 -28.232 1.00 97.75 79 ALA A O 1
ATOM 593 N N . ALA A 1 80 ? 13.571 -1.683 -28.513 1.00 97.56 80 ALA A N 1
ATOM 594 C CA . ALA A 1 80 ? 13.446 -2.468 -27.289 1.00 97.56 80 ALA A CA 1
ATOM 595 C C . ALA A 1 80 ? 13.455 -1.579 -26.034 1.00 97.56 80 ALA A C 1
ATOM 597 O O . ALA A 1 80 ? 12.645 -1.779 -25.133 1.00 97.56 80 ALA A O 1
ATOM 598 N N . ALA A 1 81 ? 14.316 -0.557 -25.986 1.00 97.62 81 ALA A N 1
ATOM 599 C CA . ALA A 1 81 ? 14.364 0.396 -24.881 1.00 97.62 81 ALA A CA 1
ATOM 600 C C . ALA A 1 81 ? 13.090 1.251 -24.791 1.00 97.62 81 ALA A C 1
ATOM 602 O O . ALA A 1 81 ? 12.591 1.500 -23.693 1.00 97.62 81 ALA A O 1
ATOM 603 N N . GLN A 1 82 ? 12.543 1.693 -25.928 1.00 97.69 82 GLN A N 1
ATOM 604 C CA . GLN A 1 82 ? 11.273 2.421 -25.968 1.00 97.69 82 GLN A CA 1
ATOM 605 C C . GLN A 1 82 ? 10.108 1.550 -25.502 1.00 97.69 82 GLN A C 1
ATOM 607 O O . GLN A 1 82 ? 9.270 2.019 -24.735 1.00 97.69 82 GLN A O 1
ATOM 612 N N . GLU A 1 83 ? 10.071 0.289 -25.922 1.00 97.88 83 GLU A N 1
ATOM 613 C CA . GLU A 1 83 ? 9.035 -0.654 -25.514 1.00 97.88 83 GLU A CA 1
ATOM 614 C C . GLU A 1 83 ? 9.133 -0.987 -24.020 1.00 97.88 83 GLU A C 1
ATOM 616 O O . GLU A 1 83 ? 8.149 -0.867 -23.295 1.00 97.88 83 GLU A O 1
ATOM 621 N N . ALA A 1 84 ? 10.336 -1.276 -23.516 1.00 97.38 84 ALA A N 1
ATOM 622 C CA . ALA A 1 84 ? 10.571 -1.480 -22.088 1.00 97.38 84 ALA A CA 1
ATOM 623 C C . ALA A 1 84 ? 10.179 -0.246 -21.260 1.00 97.38 84 ALA A C 1
ATOM 625 O O . ALA A 1 84 ? 9.599 -0.374 -20.181 1.00 97.38 84 ALA A O 1
ATOM 626 N N . ARG A 1 85 ? 10.447 0.962 -21.774 1.00 97.81 85 ARG A N 1
ATOM 627 C CA . ARG A 1 85 ? 10.017 2.208 -21.135 1.00 97.81 85 ARG A CA 1
ATOM 628 C C . ARG A 1 85 ? 8.495 2.336 -21.106 1.00 97.81 85 ARG A C 1
ATOM 630 O O . ARG A 1 85 ? 7.961 2.673 -20.056 1.00 97.81 85 ARG A O 1
ATOM 637 N N . ARG A 1 86 ? 7.803 2.044 -22.210 1.00 97.94 86 ARG A N 1
ATOM 638 C CA . ARG A 1 86 ? 6.331 2.069 -22.268 1.00 97.94 86 ARG A CA 1
ATOM 639 C C . ARG A 1 86 ? 5.710 1.074 -21.296 1.00 97.94 86 ARG A C 1
ATOM 641 O O . ARG A 1 86 ? 4.797 1.446 -20.571 1.00 97.94 86 ARG A O 1
ATOM 648 N N . GLN A 1 87 ? 6.239 -0.146 -21.230 1.00 97.31 87 GLN A N 1
ATOM 649 C CA . GLN A 1 87 ? 5.787 -1.164 -20.277 1.00 97.31 87 GLN A CA 1
ATOM 650 C C . GLN A 1 87 ? 6.045 -0.741 -18.827 1.00 97.31 87 GLN A C 1
ATOM 652 O O . GLN A 1 87 ? 5.198 -0.929 -17.961 1.00 97.31 87 GLN A O 1
ATOM 657 N N . ALA A 1 88 ? 7.194 -0.126 -18.540 1.00 97.75 88 ALA A N 1
ATOM 658 C CA . ALA A 1 88 ? 7.472 0.402 -17.208 1.00 97.75 88 ALA A CA 1
ATOM 659 C C . ALA A 1 88 ? 6.527 1.558 -16.837 1.00 97.75 88 ALA A C 1
ATOM 661 O O . ALA A 1 88 ? 6.079 1.638 -15.696 1.00 97.75 88 ALA A O 1
ATOM 662 N N . GLU A 1 89 ? 6.220 2.451 -17.781 1.00 97.75 89 GLU A N 1
ATOM 663 C CA . GLU A 1 89 ? 5.262 3.544 -17.587 1.00 97.75 89 GLU A CA 1
ATOM 664 C C . GLU A 1 89 ? 3.833 3.010 -17.379 1.00 97.75 89 GLU A C 1
ATOM 666 O O . GLU A 1 89 ? 3.156 3.474 -16.461 1.00 97.75 89 GLU A O 1
ATOM 671 N N . SER A 1 90 ? 3.396 1.994 -18.134 1.00 97.56 90 SER A N 1
ATOM 672 C CA . SER A 1 90 ? 2.075 1.375 -17.946 1.00 97.56 90 SER A CA 1
ATOM 673 C C . SER A 1 90 ? 1.969 0.642 -16.609 1.00 97.56 90 SER A C 1
ATOM 675 O O . SER A 1 90 ? 1.022 0.873 -15.865 1.00 97.56 90 SER A O 1
ATOM 677 N N . LEU A 1 91 ? 2.975 -0.161 -16.246 1.00 97.50 91 LEU A N 1
ATOM 678 C CA . LEU A 1 91 ? 3.017 -0.858 -14.958 1.00 97.50 91 LEU A CA 1
ATOM 679 C C . LEU A 1 91 ? 3.037 0.117 -13.779 1.00 97.50 91 LEU A C 1
ATOM 681 O O . LEU A 1 91 ? 2.416 -0.148 -12.753 1.00 97.50 91 LEU A O 1
ATOM 685 N N . ARG A 1 92 ? 3.730 1.256 -13.908 1.00 97.19 92 ARG A N 1
ATOM 686 C CA . ARG A 1 92 ? 3.692 2.316 -12.891 1.00 97.19 92 ARG A CA 1
ATOM 687 C C . ARG A 1 92 ? 2.29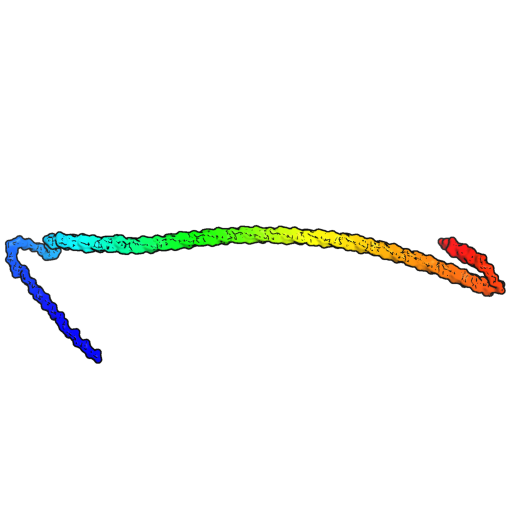5 2.904 -12.753 1.00 97.19 92 ARG A C 1
ATOM 689 O O . ARG A 1 92 ? 1.817 3.007 -11.630 1.00 97.19 92 ARG A O 1
ATOM 696 N N . ALA A 1 93 ? 1.641 3.237 -13.863 1.00 97.94 93 ALA A N 1
ATOM 697 C CA . ALA A 1 93 ? 0.285 3.777 -13.839 1.00 97.94 93 ALA A CA 1
ATOM 698 C C . ALA A 1 93 ? -0.718 2.781 -13.227 1.00 97.94 93 ALA A C 1
ATOM 700 O O . ALA A 1 93 ? -1.532 3.163 -12.390 1.00 97.94 93 ALA A O 1
ATOM 701 N N . GLU A 1 94 ? -0.626 1.498 -13.586 1.00 97.75 94 GLU A N 1
ATOM 702 C CA . GLU A 1 94 ? -1.453 0.431 -13.009 1.00 97.75 94 GLU A CA 1
ATOM 703 C C . GLU A 1 94 ? -1.191 0.249 -11.508 1.00 97.75 94 GLU A C 1
ATOM 705 O O . GLU A 1 94 ? -2.135 0.144 -10.726 1.00 97.75 94 GLU A O 1
ATOM 710 N N . ALA A 1 95 ? 0.076 0.265 -11.082 1.00 97.25 95 ALA A N 1
ATOM 711 C CA . ALA A 1 95 ? 0.440 0.158 -9.672 1.00 97.25 95 ALA A CA 1
ATOM 712 C C . ALA A 1 95 ? -0.047 1.365 -8.856 1.00 97.25 95 ALA A C 1
ATOM 714 O O . ALA A 1 95 ? -0.566 1.193 -7.754 1.00 97.25 95 ALA A O 1
ATOM 715 N N . GLU A 1 96 ? 0.089 2.583 -9.384 1.00 97.94 96 GLU A N 1
ATOM 716 C CA . GLU A 1 96 ? -0.420 3.802 -8.747 1.00 97.94 96 GLU A CA 1
ATOM 717 C C . GLU A 1 96 ? -1.949 3.778 -8.629 1.00 97.94 96 GLU A C 1
ATOM 719 O O . GLU A 1 96 ? -2.483 4.076 -7.557 1.00 97.94 96 GLU A O 1
ATOM 724 N N . ALA A 1 97 ? -2.653 3.350 -9.682 1.00 97.88 97 ALA A N 1
ATOM 725 C CA . ALA A 1 97 ? -4.104 3.186 -9.663 1.00 97.88 97 ALA A CA 1
ATOM 726 C C . ALA A 1 97 ? -4.545 2.135 -8.632 1.00 97.88 97 ALA A C 1
ATOM 728 O O . ALA A 1 97 ? -5.426 2.409 -7.815 1.00 97.88 97 ALA A O 1
ATOM 729 N N . ALA A 1 98 ? -3.889 0.970 -8.604 1.00 97.75 98 ALA A N 1
ATOM 730 C CA . ALA A 1 98 ? -4.171 -0.089 -7.638 1.00 97.75 98 ALA A CA 1
ATOM 731 C C . ALA A 1 98 ? -3.915 0.366 -6.191 1.00 97.75 98 ALA A C 1
ATOM 733 O O . ALA A 1 98 ? -4.710 0.076 -5.298 1.00 97.75 98 ALA A O 1
ATOM 734 N N . LEU A 1 99 ? -2.839 1.123 -5.947 1.00 98.12 99 LEU A N 1
ATOM 735 C CA . LEU A 1 99 ? -2.550 1.692 -4.629 1.00 98.12 99 LEU A CA 1
ATOM 736 C C . LEU A 1 99 ? -3.587 2.737 -4.207 1.00 98.12 99 LEU A C 1
ATOM 738 O O . LEU A 1 99 ? -3.960 2.771 -3.034 1.00 98.12 99 LEU A O 1
ATOM 742 N N . SER A 1 100 ? -4.048 3.585 -5.130 1.00 98.06 100 SER A N 1
ATOM 743 C CA . SER A 1 100 ? -5.122 4.544 -4.850 1.00 98.06 100 SER A CA 1
ATOM 744 C C . SER A 1 100 ? -6.411 3.817 -4.480 1.00 98.06 100 SER A C 1
ATOM 746 O O . SER A 1 100 ? -6.973 4.075 -3.420 1.00 98.06 100 SER A O 1
ATOM 748 N N . GLN A 1 101 ? -6.824 2.846 -5.297 1.00 97.88 101 GLN A N 1
ATOM 749 C CA . GLN A 1 101 ? -8.037 2.072 -5.055 1.00 97.88 101 GLN A CA 1
ATOM 750 C C . GLN A 1 101 ? -7.973 1.320 -3.718 1.00 97.88 101 GLN A C 1
ATOM 752 O O . GLN A 1 101 ? -8.910 1.391 -2.928 1.00 97.88 101 GLN A O 1
ATOM 757 N N . ALA A 1 102 ? -6.848 0.668 -3.409 1.00 97.81 102 ALA A N 1
ATOM 758 C CA . ALA A 1 102 ? -6.670 -0.030 -2.138 1.00 97.81 102 ALA A CA 1
ATOM 759 C C . ALA A 1 102 ? -6.749 0.919 -0.927 1.00 97.81 102 ALA A C 1
ATOM 761 O O . ALA A 1 102 ? -7.278 0.547 0.121 1.00 97.81 102 ALA A O 1
ATOM 762 N N . ARG A 1 103 ? -6.243 2.156 -1.052 1.00 97.94 103 ARG A N 1
ATOM 763 C CA . ARG A 1 103 ? -6.361 3.182 -0.000 1.00 97.94 103 ARG A CA 1
ATOM 764 C C . ARG A 1 103 ? -7.805 3.633 0.193 1.00 97.94 103 ARG A C 1
ATOM 766 O O . ARG A 1 103 ? -8.236 3.774 1.338 1.00 97.94 103 ARG A O 1
ATOM 773 N N . ASP A 1 104 ? -8.540 3.828 -0.896 1.00 98.12 104 ASP A N 1
ATOM 774 C CA . ASP A 1 104 ? -9.947 4.222 -0.849 1.00 98.12 104 ASP A CA 1
ATOM 775 C C . ASP A 1 104 ? -10.808 3.113 -0.231 1.00 98.12 104 ASP A C 1
ATOM 777 O O . ASP A 1 104 ? -11.576 3.368 0.699 1.00 98.12 104 ASP A O 1
ATOM 781 N N . GLU A 1 105 ? -10.612 1.863 -0.658 1.00 97.88 105 GLU A N 1
ATOM 782 C CA . GLU A 1 105 ? -11.285 0.689 -0.094 1.00 97.88 105 GLU A CA 1
ATOM 783 C C . GLU A 1 105 ? -10.963 0.504 1.394 1.00 97.88 105 GLU A C 1
ATOM 785 O O . GLU A 1 105 ? -11.872 0.296 2.201 1.00 97.88 105 GLU A O 1
ATOM 790 N N . ALA A 1 106 ? -9.697 0.652 1.795 1.00 97.81 106 ALA A N 1
ATOM 791 C CA . ALA A 1 106 ? -9.309 0.598 3.202 1.00 97.81 106 ALA A CA 1
ATOM 792 C C . ALA A 1 106 ? -9.972 1.718 4.022 1.00 97.81 106 ALA A C 1
ATOM 794 O O . ALA A 1 106 ? -10.460 1.468 5.126 1.00 97.81 106 ALA A O 1
ATOM 795 N N . SER A 1 107 ? -10.038 2.944 3.489 1.00 97.88 107 SER A N 1
ATOM 796 C CA . SER A 1 107 ? -10.717 4.064 4.152 1.00 97.88 107 SER A CA 1
ATOM 797 C C . SER A 1 107 ? -12.210 3.790 4.339 1.00 97.88 107 SER A C 1
ATOM 799 O O . SER A 1 107 ? -12.753 4.022 5.422 1.00 97.88 107 SER A O 1
ATOM 801 N N . LEU A 1 108 ? -12.872 3.255 3.309 1.00 98.12 108 LEU A N 1
ATOM 802 C CA . LEU A 1 108 ? -14.281 2.869 3.369 1.00 98.12 108 LEU A CA 1
ATOM 803 C C . LEU A 1 108 ? -14.517 1.748 4.382 1.00 98.12 108 LEU A C 1
ATOM 805 O O . LEU A 1 108 ? -15.447 1.843 5.182 1.00 98.12 108 LEU A O 1
ATOM 809 N N . LEU A 1 109 ? -13.656 0.729 4.402 1.00 98.31 109 LEU A N 1
ATOM 810 C CA . LEU A 1 109 ? -13.744 -0.376 5.352 1.00 98.31 109 LEU A CA 1
ATOM 811 C C . LEU A 1 109 ? -13.605 0.115 6.797 1.00 98.31 109 LEU A C 1
ATOM 813 O O . LEU A 1 109 ? -14.407 -0.257 7.651 1.00 98.31 109 LEU A O 1
ATOM 817 N N . VAL A 1 110 ? -12.624 0.981 7.071 1.00 98.25 110 VAL A N 1
ATOM 818 C CA . VAL A 1 110 ? -12.409 1.552 8.410 1.00 98.25 110 VAL A CA 1
ATOM 819 C C . VAL A 1 110 ? -13.611 2.389 8.845 1.00 98.25 110 VAL A C 1
ATOM 821 O O . VAL A 1 110 ? -14.070 2.241 9.976 1.00 98.25 110 VAL A O 1
ATOM 824 N N . LYS A 1 111 ? -14.164 3.223 7.955 1.00 98.19 111 LYS A N 1
ATOM 825 C CA . LYS A 1 111 ? -15.380 3.999 8.248 1.00 98.19 111 LYS A CA 1
ATOM 826 C C . LYS A 1 111 ? -16.571 3.088 8.543 1.00 98.19 111 LYS A C 1
ATOM 828 O O . LYS A 1 111 ? -17.219 3.256 9.571 1.00 98.19 111 LYS A O 1
ATOM 833 N N . ALA A 1 112 ? -16.815 2.087 7.699 1.00 98.06 112 ALA A N 1
ATOM 834 C CA . ALA A 1 112 ? -17.907 1.137 7.888 1.00 98.06 112 ALA A CA 1
ATOM 835 C C . ALA A 1 112 ? -17.764 0.339 9.197 1.00 98.06 112 ALA A C 1
ATOM 837 O O . ALA A 1 112 ? -18.750 0.135 9.908 1.00 98.06 112 ALA A O 1
ATOM 838 N N . ALA A 1 113 ? -16.542 -0.076 9.544 1.00 98.25 113 ALA A N 1
ATOM 839 C CA . ALA A 1 113 ? -16.247 -0.763 10.797 1.00 98.25 113 ALA A CA 1
ATOM 840 C C . ALA A 1 113 ? -16.470 0.147 12.015 1.00 98.25 113 ALA A C 1
ATOM 842 O O . ALA A 1 113 ? -17.109 -0.279 12.975 1.00 98.25 113 ALA A O 1
ATOM 843 N N . ALA A 1 114 ? -16.010 1.400 11.961 1.00 98.19 114 ALA A N 1
ATOM 844 C CA . ALA A 1 114 ? -16.212 2.377 13.030 1.00 98.19 114 ALA A CA 1
ATOM 845 C C . ALA A 1 114 ? -17.700 2.685 13.249 1.00 98.19 114 ALA A C 1
ATOM 847 O O . ALA A 1 114 ? -18.175 2.686 14.384 1.00 98.19 114 ALA A O 1
ATOM 848 N N . GLU A 1 115 ? -18.462 2.878 12.171 1.00 98.12 115 GLU A N 1
ATOM 849 C CA . GLU A 1 115 ? -19.907 3.077 12.257 1.00 98.12 115 GLU A CA 1
ATOM 850 C C . GLU A 1 115 ? -20.633 1.852 12.821 1.00 98.12 115 GLU A C 1
ATOM 852 O O . GLU A 1 115 ? -21.549 1.992 13.630 1.00 98.12 115 GLU A O 1
ATOM 857 N N . LYS A 1 116 ? -20.242 0.642 12.402 1.00 98.06 116 LYS A N 1
ATOM 858 C CA . LYS A 1 116 ? -20.819 -0.597 12.930 1.00 98.06 116 LYS A CA 1
ATOM 859 C C . LYS A 1 116 ? -20.534 -0.738 14.425 1.00 98.06 116 LYS A C 1
ATOM 861 O O . LYS A 1 116 ? -21.473 -0.966 15.180 1.00 98.06 116 LYS A O 1
ATOM 866 N N . ALA A 1 117 ? -19.289 -0.524 14.845 1.00 98.06 117 ALA A N 1
ATOM 867 C CA . ALA A 1 117 ? -18.899 -0.565 16.251 1.00 98.06 117 ALA A CA 1
ATOM 868 C C . ALA A 1 117 ? -19.654 0.482 17.086 1.00 98.06 117 ALA A C 1
ATOM 870 O O . ALA A 1 117 ? -20.134 0.172 18.172 1.00 98.06 117 ALA A O 1
ATOM 871 N N . SER A 1 118 ? -19.824 1.703 16.567 1.00 97.81 118 SER A N 1
ATOM 872 C CA . SER A 1 118 ? -20.606 2.747 17.237 1.00 97.81 118 SER A CA 1
ATOM 873 C C . SER A 1 118 ? -22.079 2.357 17.385 1.00 97.81 118 SER A C 1
ATOM 875 O O . SER A 1 118 ? -22.637 2.520 18.468 1.00 97.81 118 SER A O 1
ATOM 877 N N . ARG A 1 119 ? -22.703 1.791 16.342 1.00 98.06 119 ARG A N 1
ATOM 878 C CA . ARG A 1 119 ? -24.090 1.302 16.414 1.00 98.06 119 ARG A CA 1
ATOM 879 C C . ARG A 1 119 ? -24.247 0.168 17.426 1.00 98.06 119 ARG A C 1
ATOM 881 O O . ARG A 1 119 ? -25.187 0.191 18.212 1.00 98.06 119 ARG A O 1
ATOM 888 N N . GLU A 1 120 ? -23.333 -0.798 17.424 1.00 97.81 120 GLU A N 1
ATOM 889 C CA . GLU A 1 120 ? -23.342 -1.909 18.383 1.00 97.81 120 GLU A CA 1
ATOM 890 C C . GLU A 1 120 ? -23.151 -1.415 19.822 1.00 97.81 120 GLU A C 1
ATOM 892 O O . GLU A 1 120 ? -23.883 -1.844 20.710 1.00 97.81 120 GLU A O 1
ATOM 897 N N . ALA A 1 121 ? -22.248 -0.455 20.047 1.00 98.00 121 ALA A N 1
ATOM 898 C CA . ALA A 1 121 ? -22.050 0.159 21.357 1.00 98.00 121 ALA A CA 1
ATOM 899 C C . ALA A 1 121 ? -23.309 0.888 21.854 1.00 98.00 121 ALA A C 1
ATOM 901 O O . ALA A 1 121 ? -23.709 0.691 22.997 1.00 98.00 121 ALA A O 1
ATOM 902 N N . MET A 1 122 ? -23.975 1.667 20.993 1.00 97.75 122 MET A N 1
ATOM 903 C CA . MET A 1 122 ? -25.224 2.355 21.348 1.00 97.75 122 MET A CA 1
ATOM 904 C C . MET A 1 122 ? -26.350 1.376 21.703 1.00 97.75 122 MET A C 1
ATOM 906 O O . MET A 1 122 ? -27.112 1.622 22.637 1.00 97.75 122 MET A O 1
ATOM 910 N N . LEU A 1 123 ? -26.467 0.266 20.966 1.00 97.88 123 LEU A N 1
ATOM 911 C CA . LEU A 1 123 ? -27.453 -0.775 21.264 1.00 97.88 123 LEU A CA 1
ATOM 912 C C . LEU A 1 123 ? -27.148 -1.456 22.601 1.00 97.88 123 LEU A C 1
ATOM 914 O O . LEU A 1 123 ? -28.044 -1.581 23.433 1.00 97.88 123 LEU A O 1
ATOM 918 N N . ALA A 1 124 ? -25.887 -1.825 22.836 1.00 97.69 124 ALA A N 1
ATOM 919 C CA . ALA A 1 124 ? -25.458 -2.433 24.091 1.00 97.69 124 ALA A CA 1
ATOM 920 C C . ALA A 1 124 ? -25.682 -1.497 25.290 1.00 97.69 124 ALA A C 1
ATOM 922 O O . ALA A 1 124 ? -26.162 -1.936 26.332 1.00 97.69 124 ALA A O 1
ATOM 923 N N . GLU A 1 125 ? -25.394 -0.202 25.142 1.00 97.69 125 GLU A N 1
ATOM 924 C CA . GLU A 1 125 ? -25.650 0.806 26.175 1.00 97.69 125 GLU A CA 1
ATOM 925 C C . GLU A 1 125 ? -27.150 0.942 26.468 1.00 97.69 125 GLU A C 1
ATOM 927 O O . GLU A 1 125 ? -27.556 0.990 27.630 1.00 97.69 125 GLU A O 1
ATOM 932 N N . GLN A 1 126 ? -27.996 0.931 25.432 1.00 97.94 126 GLN A N 1
ATOM 933 C CA . GLN A 1 126 ? -29.446 0.978 25.604 1.00 97.94 126 GLN A CA 1
ATOM 934 C C . GLN A 1 126 ? -29.988 -0.275 26.309 1.00 97.94 126 GLN A C 1
ATOM 936 O O . GLN A 1 126 ? -30.846 -0.165 27.188 1.00 97.94 126 GLN A O 1
ATOM 941 N N . GLU A 1 127 ? -29.515 -1.464 25.933 1.00 97.62 127 GLU A N 1
ATOM 942 C CA . GLU A 1 127 ? -29.904 -2.725 26.572 1.00 97.62 127 GLU A CA 1
ATOM 943 C C . GLU A 1 127 ? -29.451 -2.779 28.031 1.00 97.62 127 GLU A C 1
ATOM 945 O O . GLU A 1 127 ? -30.257 -3.095 28.909 1.00 97.62 127 GLU A O 1
ATOM 950 N N . LEU A 1 128 ? -28.204 -2.388 28.304 1.00 98.06 128 LEU A N 1
ATOM 951 C CA . LEU A 1 128 ? -27.670 -2.303 29.659 1.00 98.06 128 LEU A CA 1
ATOM 952 C C . LEU A 1 128 ? -28.463 -1.300 30.502 1.00 98.06 128 LEU A C 1
ATOM 954 O O . LEU A 1 128 ? -28.837 -1.611 31.630 1.00 98.06 128 LEU A O 1
ATOM 958 N N . GLY A 1 129 ? -28.787 -0.130 29.947 1.00 97.81 129 GLY A N 1
ATOM 959 C CA . GLY A 1 129 ? -29.609 0.875 30.618 1.00 97.81 129 GLY A CA 1
ATOM 960 C C . GLY A 1 129 ? -30.998 0.347 30.987 1.00 97.81 129 GLY A C 1
ATOM 961 O O . GLY A 1 129 ? -31.465 0.571 32.104 1.00 97.81 129 GLY A O 1
ATOM 962 N N . ARG A 1 130 ? -31.644 -0.416 30.093 1.00 97.75 130 ARG A N 1
ATOM 963 C CA . ARG A 1 130 ? -32.931 -1.072 30.387 1.00 97.75 130 ARG A CA 1
ATOM 964 C C . ARG A 1 130 ? -32.802 -2.138 31.474 1.00 97.75 130 ARG A C 1
ATOM 966 O O . ARG A 1 130 ? -33.651 -2.192 32.359 1.00 97.75 130 ARG A O 1
ATOM 973 N N . ALA A 1 131 ? -31.761 -2.968 31.416 1.00 97.81 131 ALA A N 1
ATOM 974 C CA . ALA A 1 131 ? -31.521 -4.010 32.410 1.00 97.81 131 ALA A CA 1
ATOM 975 C C . ALA A 1 131 ? -31.275 -3.413 33.805 1.00 97.81 131 ALA A C 1
ATOM 977 O O . ALA A 1 131 ? -31.911 -3.829 34.771 1.00 97.81 131 ALA A O 1
ATOM 978 N N . LEU A 1 132 ? -30.430 -2.381 33.892 1.00 98.12 132 LEU A N 1
ATOM 979 C CA . LEU A 1 132 ? -30.146 -1.670 35.139 1.00 98.12 132 LEU A CA 1
ATOM 980 C C . LEU A 1 132 ? -31.393 -0.989 35.712 1.00 98.12 132 LEU A C 1
ATOM 982 O O . LEU A 1 132 ? -31.623 -1.065 36.915 1.00 98.12 132 LEU A O 1
ATOM 986 N N . ALA A 1 133 ? -32.221 -0.362 34.871 1.00 97.81 133 ALA A N 1
ATOM 987 C CA . ALA A 1 133 ? -33.474 0.244 35.319 1.00 97.81 133 ALA A CA 1
ATOM 988 C C . ALA A 1 133 ? -34.446 -0.803 35.894 1.00 97.81 133 ALA A C 1
ATOM 990 O O . ALA A 1 133 ? -35.031 -0.586 36.954 1.00 97.81 133 ALA A O 1
ATOM 991 N N . ALA A 1 134 ? -34.580 -1.958 35.234 1.00 97.88 134 ALA A N 1
ATOM 992 C CA . ALA A 1 134 ? -35.423 -3.050 35.718 1.00 97.88 134 ALA A CA 1
ATOM 993 C C . ALA A 1 134 ? -34.908 -3.639 37.043 1.00 97.88 134 ALA A C 1
ATOM 995 O O . ALA A 1 134 ? -35.696 -3.937 37.945 1.00 97.88 134 ALA A O 1
ATOM 996 N N . GLU A 1 135 ? -33.589 -3.789 37.186 1.00 97.75 135 GLU A N 1
ATOM 997 C CA . GLU A 1 135 ? -32.976 -4.272 38.423 1.00 97.75 135 GLU A CA 1
ATOM 998 C C . GLU A 1 135 ? -33.119 -3.263 39.570 1.00 97.75 135 GLU A C 1
ATOM 1000 O O . GLU A 1 135 ? -33.436 -3.668 40.692 1.00 97.75 135 GLU A O 1
ATOM 1005 N N . ALA A 1 136 ? -32.978 -1.965 39.288 1.00 97.75 136 ALA A N 1
ATOM 1006 C CA . ALA A 1 136 ? -33.232 -0.898 40.252 1.00 97.75 136 ALA A CA 1
ATOM 1007 C C . ALA A 1 136 ? -34.685 -0.931 40.749 1.00 97.75 136 ALA A C 1
ATOM 1009 O O . ALA A 1 136 ? -34.912 -0.989 41.955 1.00 97.75 136 ALA A O 1
ATOM 1010 N N . GLU A 1 137 ? -35.670 -1.026 39.849 1.00 98.06 137 GLU A N 1
ATOM 1011 C CA . GLU A 1 137 ? -37.088 -1.130 40.224 1.00 98.06 137 GLU A CA 1
ATOM 1012 C C . GLU A 1 137 ? -37.371 -2.404 41.049 1.00 98.06 137 GLU A C 1
ATOM 1014 O O . GLU A 1 137 ? -38.136 -2.401 42.017 1.00 98.06 137 GLU A O 1
ATOM 1019 N N . ALA A 1 138 ? -36.740 -3.531 40.703 1.00 97.69 138 ALA A N 1
ATOM 1020 C CA . ALA A 1 138 ? -36.848 -4.768 41.475 1.00 97.69 138 ALA A CA 1
ATOM 1021 C C . ALA A 1 138 ? -36.184 -4.666 42.861 1.00 97.69 138 ALA A C 1
ATOM 1023 O O . ALA A 1 138 ? -36.666 -5.271 43.823 1.00 97.69 138 ALA A O 1
ATOM 1024 N N . ALA A 1 139 ? -35.075 -3.936 42.986 1.00 97.69 139 ALA A N 1
ATOM 1025 C CA . ALA A 1 139 ? -34.431 -3.656 44.265 1.00 97.69 139 ALA A CA 1
ATOM 1026 C C . ALA A 1 139 ? -35.293 -2.725 45.132 1.00 97.69 139 ALA A C 1
ATOM 1028 O O . ALA A 1 139 ? -35.523 -3.040 46.298 1.00 97.69 139 ALA A O 1
ATOM 1029 N N . GLU A 1 140 ? -35.851 -1.656 44.560 1.00 97.62 140 GLU A N 1
ATOM 1030 C CA . GLU A 1 140 ? -36.769 -0.740 45.249 1.00 97.62 140 GLU A CA 1
ATOM 1031 C C . GLU A 1 140 ? -37.999 -1.473 45.792 1.00 97.62 140 GLU A C 1
ATOM 1033 O O . GLU A 1 140 ? -38.342 -1.323 46.966 1.00 97.62 140 GLU A O 1
ATOM 1038 N N . ARG A 1 141 ? -38.614 -2.354 44.989 1.00 97.75 141 ARG A N 1
ATOM 1039 C CA . ARG A 1 141 ? -39.730 -3.200 45.445 1.00 97.75 141 ARG A CA 1
ATOM 1040 C C . ARG A 1 141 ? -39.346 -4.110 46.611 1.00 97.75 141 ARG A C 1
ATOM 1042 O O . ARG A 1 141 ? -40.123 -4.248 47.554 1.00 97.75 141 ARG A O 1
ATOM 1049 N N . ARG A 1 142 ? -38.155 -4.720 46.573 1.00 97.56 142 ARG A N 1
ATOM 1050 C CA . ARG A 1 142 ? -37.648 -5.565 47.670 1.00 97.56 142 ARG A CA 1
ATOM 1051 C C . ARG A 1 142 ? -37.407 -4.758 48.943 1.00 97.56 142 ARG A C 1
ATOM 1053 O O . ARG A 1 142 ? -37.777 -5.220 50.017 1.00 97.56 142 ARG A O 1
ATOM 1060 N N . ILE A 1 143 ? -36.836 -3.560 48.824 1.00 97.50 143 ILE A N 1
ATOM 1061 C CA . ILE A 1 143 ? -36.616 -2.655 49.958 1.00 97.50 143 ILE A CA 1
ATOM 1062 C C . ILE A 1 143 ? -37.955 -2.238 50.570 1.00 97.50 143 ILE A C 1
ATOM 1064 O O . ILE A 1 143 ? -38.115 -2.331 51.784 1.00 97.50 143 ILE A O 1
ATOM 1068 N N . ALA A 1 144 ? -38.935 -1.849 49.751 1.00 97.38 144 ALA A N 1
ATOM 1069 C CA . ALA A 1 144 ? -40.265 -1.476 50.226 1.00 97.38 144 ALA A CA 1
ATOM 1070 C C . ALA A 1 144 ? -40.974 -2.642 50.940 1.00 97.38 144 ALA A C 1
ATOM 1072 O O . ALA A 1 144 ? -41.554 -2.451 52.009 1.00 97.38 144 ALA A O 1
ATOM 1073 N N . ALA A 1 145 ? -40.885 -3.858 50.392 1.00 97.12 145 ALA A N 1
ATOM 1074 C CA . ALA A 1 145 ? -41.436 -5.056 51.023 1.00 97.12 145 ALA A CA 1
ATOM 1075 C C . ALA A 1 145 ? -40.752 -5.364 52.366 1.00 97.12 145 ALA A C 1
ATOM 1077 O O . ALA A 1 145 ? -41.439 -5.558 53.367 1.00 97.12 145 ALA A O 1
ATOM 1078 N N . ALA A 1 146 ? -39.416 -5.332 52.413 1.00 96.81 146 ALA A N 1
ATOM 1079 C CA . ALA A 1 146 ? -38.652 -5.548 53.641 1.00 96.81 146 ALA A CA 1
ATOM 1080 C C . ALA A 1 146 ? -38.943 -4.471 54.700 1.00 96.81 146 ALA A C 1
ATOM 1082 O O . ALA A 1 146 ? -39.032 -4.775 55.888 1.00 96.81 146 ALA A O 1
ATOM 1083 N N . GLN A 1 147 ? -39.139 -3.216 54.285 1.00 96.88 147 GLN A N 1
ATOM 1084 C CA . GLN A 1 147 ? -39.535 -2.130 55.180 1.00 96.88 147 GLN A CA 1
ATOM 1085 C C . GLN A 1 147 ? -40.935 -2.366 55.760 1.00 96.88 147 GLN A C 1
ATOM 1087 O O . GLN A 1 147 ? -41.126 -2.217 56.966 1.00 96.88 147 GLN A O 1
ATOM 1092 N N . ALA A 1 148 ? -41.904 -2.758 54.928 1.00 95.94 148 ALA A N 1
ATOM 1093 C CA . ALA A 1 148 ? -43.258 -3.070 55.377 1.00 95.94 148 ALA A CA 1
ATOM 1094 C C . ALA A 1 148 ? -43.277 -4.259 56.353 1.00 95.94 148 ALA A C 1
ATOM 1096 O O . ALA A 1 148 ? -43.936 -4.193 57.391 1.00 95.94 148 ALA A O 1
ATOM 1097 N N . GLU A 1 149 ? -42.511 -5.312 56.061 1.00 96.44 149 GLU A N 1
ATOM 1098 C CA . GLU A 1 149 ? -42.351 -6.473 56.939 1.00 96.44 149 GLU A CA 1
ATOM 1099 C C . GLU A 1 149 ? -41.696 -6.088 58.273 1.00 96.44 149 GLU A C 1
ATOM 1101 O O . GLU A 1 149 ? -42.201 -6.441 59.338 1.00 96.44 149 GLU A O 1
ATOM 1106 N N . ALA A 1 150 ? -40.616 -5.302 58.244 1.00 95.31 150 ALA A N 1
ATOM 1107 C CA . ALA A 1 150 ? -39.957 -4.819 59.454 1.00 95.31 150 ALA A CA 1
ATOM 1108 C C . ALA A 1 150 ? -40.906 -3.981 60.327 1.00 95.31 150 ALA A C 1
ATOM 1110 O O . ALA A 1 150 ? -40.960 -4.184 61.539 1.00 95.31 150 ALA A O 1
ATOM 1111 N N . LEU A 1 151 ? -41.697 -3.083 59.729 1.00 93.62 151 LEU A N 1
ATOM 1112 C CA . LEU A 1 151 ? -42.699 -2.290 60.451 1.00 93.62 151 LEU A CA 1
ATOM 1113 C C . LEU A 1 151 ? -43.807 -3.167 61.053 1.00 93.62 151 LEU A C 1
ATOM 1115 O O . LEU A 1 151 ? -44.212 -2.940 62.194 1.00 93.62 151 LEU A O 1
ATOM 1119 N N . ALA A 1 152 ? -44.266 -4.191 60.328 1.00 93.31 152 ALA A N 1
ATOM 1120 C CA . ALA A 1 152 ? -45.242 -5.152 60.839 1.00 93.31 152 ALA A CA 1
ATOM 1121 C C . ALA A 1 152 ? -44.684 -5.958 62.026 1.00 93.31 152 ALA A C 1
ATOM 1123 O O . ALA A 1 152 ? -45.366 -6.112 63.042 1.00 93.31 152 ALA A O 1
ATOM 1124 N N . ASN A 1 153 ? -43.426 -6.399 61.941 1.00 94.56 153 ASN A N 1
ATOM 1125 C CA . ASN A 1 153 ? -42.735 -7.098 63.024 1.00 94.56 153 ASN A CA 1
ATOM 1126 C C . ASN A 1 153 ? -42.566 -6.199 64.258 1.00 94.56 153 ASN A C 1
ATOM 1128 O O . ASN A 1 153 ? -42.870 -6.628 65.369 1.00 94.56 153 ASN A O 1
ATOM 1132 N N . VAL A 1 154 ? -42.167 -4.932 64.081 1.00 93.44 154 VAL A N 1
ATOM 1133 C CA . VAL A 1 154 ? -42.084 -3.952 65.181 1.00 93.44 154 VAL A CA 1
ATOM 1134 C C . VAL A 1 154 ? -43.448 -3.744 65.836 1.00 93.44 154 VAL A C 1
ATOM 1136 O O . VAL A 1 154 ? -43.534 -3.746 67.062 1.00 93.44 154 VAL A O 1
ATOM 1139 N N . ARG A 1 155 ? -44.523 -3.617 65.047 1.00 91.94 155 ARG A N 1
ATOM 1140 C CA . ARG A 1 155 ? -45.894 -3.514 65.569 1.00 91.94 155 ARG A CA 1
ATOM 1141 C C . ARG A 1 155 ? -46.272 -4.744 66.397 1.00 91.94 155 ARG A C 1
ATOM 1143 O O . ARG A 1 155 ? -46.797 -4.587 67.495 1.00 91.94 155 ARG A O 1
ATOM 1150 N N . SER A 1 156 ? -45.987 -5.948 65.899 1.00 93.00 156 SER A N 1
ATOM 1151 C CA . SER A 1 156 ? -46.264 -7.199 66.617 1.00 93.00 156 SER A CA 1
ATOM 1152 C C . SER A 1 156 ? -45.505 -7.270 67.945 1.00 93.00 156 SER A C 1
ATOM 1154 O O . SER A 1 156 ? -46.113 -7.520 68.984 1.00 93.00 156 SER A O 1
ATOM 1156 N N . ILE A 1 157 ? -44.200 -6.971 67.933 1.00 92.56 157 ILE A N 1
ATOM 1157 C CA . ILE A 1 157 ? -43.359 -6.949 69.139 1.00 92.56 157 ILE A CA 1
ATOM 1158 C C . ILE A 1 157 ? -43.859 -5.886 70.125 1.00 92.56 157 ILE A C 1
ATOM 1160 O O . ILE A 1 157 ? -43.925 -6.140 71.324 1.00 92.56 157 ILE A O 1
ATOM 1164 N N . ALA A 1 158 ? -44.253 -4.703 69.648 1.00 91.38 158 ALA A N 1
ATOM 1165 C CA . ALA A 1 158 ? -44.790 -3.646 70.501 1.00 91.38 158 ALA A CA 1
ATOM 1166 C C . ALA A 1 158 ? -46.092 -4.072 71.200 1.00 91.38 158 ALA A C 1
ATOM 1168 O O . ALA A 1 158 ? -46.252 -3.799 72.389 1.00 91.38 158 ALA A O 1
ATOM 1169 N N . ILE A 1 159 ? -46.995 -4.769 70.498 1.00 89.31 159 ILE A N 1
ATOM 1170 C CA . ILE A 1 159 ? -48.227 -5.324 71.083 1.00 89.31 159 ILE A CA 1
ATOM 1171 C C . ILE A 1 159 ? -47.894 -6.386 72.137 1.00 89.31 159 ILE A C 1
ATOM 1173 O O . ILE A 1 159 ? -48.451 -6.349 73.236 1.00 89.31 159 ILE A O 1
ATOM 1177 N N . GLU A 1 160 ? -46.970 -7.300 71.839 1.00 90.25 160 GLU A N 1
ATOM 1178 C CA . GLU A 1 160 ? -46.551 -8.357 72.765 1.00 90.25 160 GLU A CA 1
ATOM 1179 C C . GLU A 1 160 ? -45.922 -7.774 74.043 1.00 90.25 160 GLU A C 1
ATOM 1181 O O . GLU A 1 160 ? -46.340 -8.100 75.158 1.00 90.25 160 GLU A O 1
ATOM 1186 N N . VAL A 1 161 ? -44.982 -6.834 73.892 1.00 90.81 161 VAL A N 1
ATOM 1187 C CA . VAL A 1 161 ? -44.319 -6.149 75.011 1.00 90.81 161 VAL A CA 1
ATOM 1188 C C . VAL A 1 161 ? -45.319 -5.325 75.827 1.00 90.81 161 VAL A C 1
ATOM 1190 O O . VAL A 1 161 ? -45.296 -5.399 77.056 1.00 90.81 161 VAL A O 1
ATOM 1193 N N . ALA A 1 162 ? -46.224 -4.575 75.188 1.00 87.69 162 ALA A N 1
ATOM 1194 C CA . ALA A 1 162 ? -47.242 -3.783 75.883 1.00 87.69 162 ALA A CA 1
ATOM 1195 C C . ALA A 1 162 ? -48.231 -4.663 76.663 1.00 87.69 162 ALA A C 1
ATOM 1197 O O . ALA A 1 162 ? -48.592 -4.329 77.794 1.00 87.69 162 ALA A O 1
ATOM 1198 N N . THR A 1 163 ? -48.630 -5.803 76.092 1.00 87.50 163 THR A N 1
ATOM 1199 C CA . THR A 1 163 ? -49.497 -6.791 76.752 1.00 87.50 163 THR A CA 1
ATOM 1200 C C . THR A 1 163 ? -48.804 -7.364 77.984 1.00 87.50 163 THR A C 1
ATOM 1202 O O . THR A 1 163 ? -49.357 -7.293 79.081 1.00 87.50 163 THR A O 1
ATOM 1205 N N . SER A 1 164 ? -47.561 -7.837 77.832 1.00 86.75 164 SER A N 1
ATOM 1206 C CA . SER A 1 164 ? -46.766 -8.402 78.930 1.00 86.75 164 SER A CA 1
ATOM 1207 C C . SER A 1 164 ? -46.497 -7.383 80.046 1.00 86.75 164 SER A C 1
ATOM 1209 O O . SER A 1 164 ? -46.615 -7.696 81.233 1.00 86.75 164 SER A O 1
ATOM 1211 N N . ALA A 1 165 ? -46.178 -6.136 79.686 1.00 87.00 165 ALA A N 1
ATOM 1212 C CA . ALA A 1 165 ? -45.958 -5.059 80.647 1.00 87.00 165 ALA A CA 1
ATOM 1213 C C . ALA A 1 165 ? -47.239 -4.699 81.418 1.00 87.00 165 ALA A C 1
ATOM 1215 O O . ALA A 1 165 ? -47.188 -4.495 82.631 1.00 87.00 165 ALA A O 1
ATOM 1216 N N . THR A 1 166 ? -48.386 -4.657 80.734 1.00 85.19 166 THR A N 1
ATOM 1217 C CA . THR A 1 166 ? -49.682 -4.334 81.347 1.00 85.19 166 THR A CA 1
ATOM 1218 C C . THR A 1 166 ? -50.151 -5.459 82.267 1.00 85.19 166 THR A C 1
ATOM 1220 O O . THR A 1 166 ? -50.549 -5.193 83.397 1.00 85.19 166 THR A O 1
ATOM 1223 N N . GLU A 1 167 ? -50.033 -6.721 81.851 1.00 86.9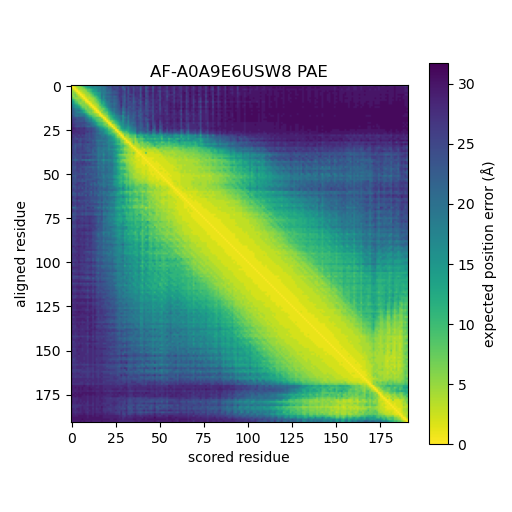4 167 GLU A N 1
ATOM 1224 C CA . GLU A 1 167 ? -50.388 -7.874 82.689 1.00 86.94 167 GLU A CA 1
ATOM 1225 C C . GLU A 1 167 ? -49.580 -7.898 83.998 1.00 86.94 167 GLU A C 1
ATOM 1227 O O . GLU A 1 167 ? -50.143 -8.092 85.077 1.00 86.94 167 GLU A O 1
ATOM 1232 N N . ARG A 1 168 ? -48.277 -7.585 83.928 1.00 86.69 168 ARG A N 1
ATOM 1233 C CA . ARG A 1 168 ? -47.411 -7.449 85.112 1.00 86.69 168 ARG A CA 1
ATOM 1234 C C . ARG A 1 168 ? -47.793 -6.289 86.038 1.00 86.69 168 ARG A C 1
ATOM 1236 O O . ARG A 1 168 ? -47.529 -6.380 87.233 1.00 86.69 168 ARG A O 1
ATOM 1243 N N . LEU A 1 169 ? -48.368 -5.207 85.511 1.00 85.38 169 LEU A N 1
ATOM 1244 C CA . LEU A 1 169 ? -48.726 -4.008 86.280 1.00 85.38 169 LEU A CA 1
ATOM 1245 C C . LEU A 1 169 ? -50.107 -4.100 86.937 1.00 85.38 169 LEU A C 1
ATOM 1247 O O . LEU A 1 169 ? -50.259 -3.673 88.079 1.00 85.38 169 LEU A O 1
ATOM 1251 N N . VAL A 1 170 ? -51.111 -4.607 86.216 1.00 81.38 170 VAL A N 1
ATOM 1252 C CA . VAL A 1 170 ? -52.520 -4.568 86.655 1.00 81.38 170 VAL A CA 1
ATOM 1253 C C . VAL A 1 170 ? -53.015 -5.925 87.184 1.00 81.38 170 VAL A C 1
ATOM 1255 O O . VAL A 1 170 ? -54.065 -5.988 87.820 1.00 81.38 170 VAL A O 1
ATOM 1258 N N . GLY A 1 171 ? -52.251 -7.008 86.986 1.00 75.00 171 GLY A N 1
ATOM 1259 C CA . GLY A 1 171 ? -52.509 -8.324 87.586 1.00 75.00 171 GLY A CA 1
ATOM 1260 C C . GLY A 1 171 ? -53.632 -9.141 86.933 1.00 75.00 171 GLY A C 1
ATOM 1261 O O . GLY A 1 171 ? -53.972 -10.209 87.438 1.00 75.00 171 GLY A O 1
ATOM 1262 N N . PHE A 1 172 ? -54.200 -8.667 85.821 1.00 74.12 172 PHE A N 1
ATOM 1263 C CA . PHE A 1 172 ? -55.153 -9.397 84.981 1.00 74.12 172 PHE A CA 1
ATOM 1264 C C . PHE A 1 172 ? -54.816 -9.213 83.497 1.00 74.12 172 PHE A C 1
ATOM 1266 O O . PHE A 1 172 ? -54.239 -8.196 83.103 1.00 74.12 172 PHE A O 1
ATOM 1273 N N . THR A 1 173 ? -55.184 -10.191 82.667 1.00 74.38 173 THR A N 1
ATOM 1274 C CA . THR A 1 173 ? -54.886 -10.176 81.231 1.00 74.38 173 THR A CA 1
ATOM 1275 C C . THR A 1 173 ? -55.719 -9.093 80.521 1.00 74.38 173 THR A C 1
ATOM 1277 O O . THR A 1 173 ? -56.952 -9.119 80.600 1.00 74.38 173 THR A O 1
ATOM 1280 N N . PRO A 1 174 ? -55.087 -8.116 79.845 1.00 73.69 174 PRO A N 1
ATOM 1281 C CA . PRO A 1 174 ? -55.798 -7.029 79.175 1.00 73.69 174 PRO A CA 1
ATOM 1282 C C . PRO A 1 174 ? -56.529 -7.503 77.906 1.00 73.69 174 PRO A C 1
ATOM 1284 O O . PRO A 1 174 ? -56.143 -8.478 77.263 1.00 73.69 174 PRO A O 1
ATOM 1287 N N . TYR A 1 175 ? -57.591 -6.786 77.521 1.00 78.50 175 TYR A N 1
ATOM 1288 C CA . TYR A 1 175 ? -58.375 -7.086 76.317 1.00 78.50 175 TYR A CA 1
ATOM 1289 C C . TYR A 1 175 ? -57.553 -6.833 75.038 1.00 78.50 175 TYR A C 1
ATOM 1291 O O . TYR A 1 175 ? -57.120 -5.706 74.784 1.00 78.50 175 TYR A O 1
ATOM 1299 N N . GLN A 1 176 ? -57.360 -7.881 74.231 1.00 75.62 176 GLN A N 1
ATOM 1300 C CA . GLN A 1 176 ? -56.443 -7.926 73.078 1.00 75.62 176 GLN A CA 1
ATOM 1301 C C . GLN A 1 176 ? -56.717 -6.838 72.021 1.00 75.62 176 GLN A C 1
ATOM 1303 O O . GLN A 1 176 ? -55.786 -6.155 71.581 1.00 75.62 176 GLN A O 1
ATOM 1308 N N . ASP A 1 177 ? -57.984 -6.595 71.658 1.00 77.25 177 ASP A N 1
ATOM 1309 C CA . ASP A 1 177 ? -58.303 -5.559 70.661 1.00 77.25 177 ASP A CA 1
ATOM 1310 C C . ASP A 1 177 ? -58.039 -4.149 71.207 1.00 77.25 177 ASP A C 1
ATOM 1312 O O . ASP A 1 177 ? -57.651 -3.250 70.463 1.00 77.25 177 ASP A O 1
ATOM 1316 N N . GLY A 1 178 ? -58.201 -3.952 72.521 1.00 78.69 178 GLY A N 1
ATOM 1317 C CA . GLY A 1 178 ? -57.964 -2.669 73.183 1.00 78.69 178 GLY A CA 1
ATOM 1318 C C . GLY A 1 178 ? -56.482 -2.293 73.216 1.00 78.69 178 GLY A C 1
ATOM 1319 O O . GLY A 1 178 ? -56.132 -1.146 72.937 1.00 78.69 178 GLY A O 1
ATOM 1320 N N . VAL A 1 179 ? -55.604 -3.264 73.496 1.00 79.00 179 VAL A N 1
ATOM 1321 C CA . VAL A 1 179 ? -54.141 -3.072 73.461 1.00 79.00 179 VAL A CA 1
ATOM 1322 C C . VAL A 1 179 ? -53.673 -2.796 72.034 1.00 79.00 179 VAL A C 1
ATOM 1324 O O . VAL A 1 179 ? -52.924 -1.848 71.807 1.00 79.00 179 VAL A O 1
ATOM 1327 N N . THR A 1 180 ? -54.178 -3.560 71.065 1.00 83.62 180 THR A N 1
ATOM 1328 C CA . THR A 1 180 ? -53.868 -3.373 69.641 1.00 83.62 180 THR A CA 1
ATOM 1329 C C . THR A 1 180 ? -54.247 -1.967 69.170 1.00 83.62 180 THR A C 1
ATOM 1331 O O . THR A 1 180 ? -53.421 -1.254 68.606 1.00 83.62 180 THR A O 1
ATOM 1334 N N . GLN A 1 181 ? -55.463 -1.514 69.488 1.00 84.38 181 GLN A N 1
ATOM 1335 C CA . GLN A 1 181 ? -55.957 -0.196 69.092 1.00 84.38 181 GLN A CA 1
ATOM 1336 C C . GLN A 1 181 ? -55.210 0.956 69.793 1.00 84.38 181 GLN A C 1
ATOM 1338 O O . GLN A 1 181 ? -55.043 2.028 69.209 1.00 84.38 181 GLN A O 1
ATOM 1343 N N . ALA A 1 182 ? -54.727 0.749 71.026 1.00 82.50 182 ALA A N 1
ATOM 1344 C CA . ALA A 1 182 ? -53.905 1.720 71.750 1.00 82.50 182 ALA A CA 1
ATOM 1345 C C . ALA A 1 182 ? -52.483 1.836 71.175 1.00 82.50 182 ALA A C 1
ATOM 1347 O O . ALA A 1 182 ? -51.991 2.954 71.005 1.00 82.50 182 ALA A O 1
ATOM 1348 N N . VAL A 1 183 ? -51.849 0.707 70.831 1.00 85.19 183 VAL A N 1
ATOM 1349 C CA . VAL A 1 183 ? -50.537 0.676 70.161 1.00 85.19 183 VAL A CA 1
ATOM 1350 C C . VAL A 1 183 ? -50.635 1.300 68.770 1.00 85.19 183 VAL A C 1
ATOM 1352 O O . VAL A 1 183 ? -49.814 2.148 68.433 1.00 85.19 183 VAL A O 1
ATOM 1355 N N . ASP A 1 184 ? -51.682 0.992 68.002 1.00 85.69 184 ASP A N 1
ATOM 1356 C CA . ASP A 1 184 ? -51.921 1.610 66.691 1.00 85.69 184 ASP A CA 1
ATOM 1357 C C . ASP A 1 184 ? -52.078 3.129 66.791 1.00 85.69 184 ASP A C 1
ATOM 1359 O O . ASP A 1 184 ? -51.494 3.873 66.005 1.00 85.69 184 ASP A O 1
ATOM 1363 N N . ARG A 1 185 ? -52.804 3.619 67.803 1.00 86.31 185 ARG A N 1
ATOM 1364 C CA . ARG A 1 185 ? -52.921 5.061 68.070 1.00 86.31 185 ARG A CA 1
ATOM 1365 C C . ARG A 1 185 ? -51.588 5.709 68.437 1.00 86.31 185 ARG A C 1
ATOM 1367 O O . ARG A 1 185 ? -51.390 6.880 68.121 1.00 86.31 185 ARG A O 1
ATOM 1374 N N . ALA A 1 186 ? -50.718 4.989 69.143 1.00 84.19 186 ALA A N 1
ATOM 1375 C CA . ALA A 1 186 ? -49.400 5.477 69.533 1.00 84.19 186 ALA A CA 1
ATOM 1376 C C . ALA A 1 186 ? -48.435 5.517 68.339 1.00 84.19 186 ALA A C 1
ATOM 1378 O O . ALA A 1 186 ? -47.726 6.503 68.179 1.00 84.19 186 ALA A O 1
ATOM 1379 N N . LEU A 1 187 ? -48.465 4.498 67.474 1.00 82.44 187 LEU A N 1
ATOM 1380 C CA . LEU A 1 187 ? -47.670 4.435 66.243 1.00 82.44 187 LEU A CA 1
ATOM 1381 C C . LEU A 1 187 ? -48.156 5.425 65.170 1.00 82.44 187 LEU A C 1
ATOM 1383 O O . LEU A 1 187 ? -47.356 5.903 64.373 1.00 82.44 187 LEU A O 1
ATOM 1387 N N . ALA A 1 188 ? -49.451 5.754 65.153 1.00 81.06 188 ALA A N 1
ATOM 1388 C CA . ALA A 1 188 ? -50.042 6.708 64.212 1.00 81.06 188 ALA A CA 1
ATOM 1389 C C . ALA A 1 188 ? -49.860 8.183 64.609 1.00 81.06 188 ALA A C 1
ATOM 1391 O O . ALA A 1 188 ? -50.208 9.067 63.824 1.00 81.06 188 ALA A O 1
ATOM 1392 N N . ARG A 1 189 ? -49.352 8.483 65.812 1.00 76.06 189 ARG A N 1
ATOM 1393 C CA . ARG A 1 189 ? -48.990 9.858 66.175 1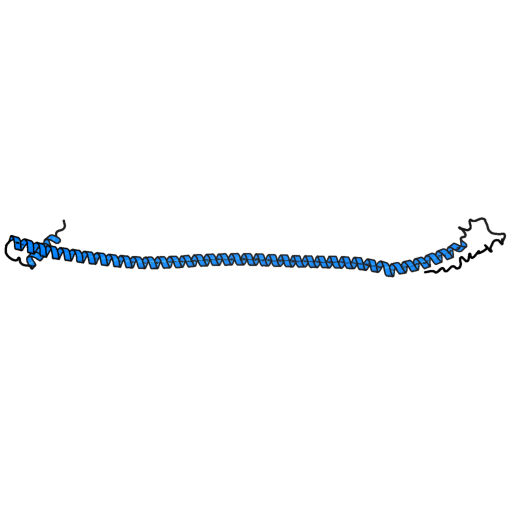.00 76.06 189 ARG A CA 1
ATOM 1394 C C . ARG A 1 189 ? -47.656 10.211 65.504 1.00 76.06 189 ARG A C 1
ATOM 1396 O O . ARG A 1 189 ? -46.652 9.596 65.854 1.00 76.06 189 ARG A O 1
ATOM 1403 N N . PRO A 1 190 ? -47.611 11.178 64.569 1.00 51.22 190 PRO A N 1
ATOM 1404 C CA . PRO A 1 190 ? -46.336 11.708 64.107 1.00 51.22 190 PRO A CA 1
ATOM 1405 C C . PRO A 1 190 ? -45.648 12.429 65.276 1.00 51.22 190 PRO A C 1
ATOM 1407 O O . PRO A 1 190 ? -46.326 13.076 66.080 1.00 51.22 190 PRO A O 1
ATOM 1410 N N . ASN A 1 191 ? -44.323 12.287 65.378 1.00 47.44 191 ASN A N 1
ATOM 1411 C CA . ASN A 1 191 ? -43.502 13.211 66.168 1.00 47.44 191 ASN A CA 1
ATOM 1412 C C . ASN A 1 191 ? -43.519 14.604 65.534 1.00 47.44 191 ASN A C 1
ATOM 1414 O O . ASN A 1 191 ? -43.541 14.66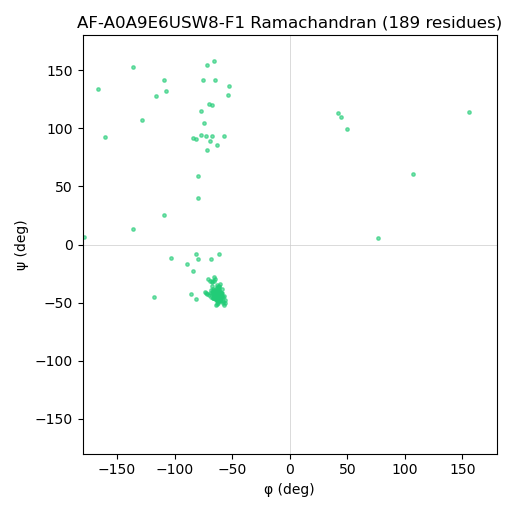9 64.283 1.00 47.44 191 ASN A O 1
#

Sequence (191 aa):
MRTLVALGLTLATAAPAWAAGDPGAAPGMPQLDTTTYATQLFWLFVTFGILYVLMSRVALPKVQSVVERRQSAIQADLAAAQEARRQAESLRAEAEAALSQARDEASLLVKAAAEKASREAMLAEQELGRALAAEAEAAERRIAAAQAEALANVRSIAIEVATSATERLVGFTPYQDGVTQAVDRALARPN

Mean predicted aligned error: 16.06 Å

Foldseek 3Di:
DDDDDDDDPPPPPPDPPPPPDDPDDDDDDPVPPCVCVVVVVVVVCVVVVVVVVCCVVPVVVVVVVVVVVVVVVVVVVVVVVVVVVVVVVVVVVVVVVVVVVVVVVVVVVVVVVVVVVVVVVVVVVVVVVVVVVVVVVVVVVVVVVVVVVVVVVVLVVQLVVQQVVVCVVPVDGDDSVVSSVVSVVVVPDDD

Solvent-accessible surface area (backbone atoms only — not comparable to full-atom values): 11187 Å² total; per-residue (Å²): 134,88,82,93,80,88,88,79,88,75,78,79,76,76,69,80,91,68,92,66,89,74,97,83,75,81,97,63,65,84,89,71,56,69,84,57,48,62,61,53,51,51,52,46,54,52,54,49,48,53,51,48,51,50,43,61,70,52,51,50,57,53,53,50,53,53,53,51,50,51,52,51,48,53,52,51,52,51,51,50,51,52,50,54,48,51,52,51,52,50,52,48,53,51,50,51,52,51,52,51,51,52,50,53,52,50,52,50,49,53,50,54,49,51,52,50,53,51,52,51,49,53,50,51,51,52,51,49,52,51,52,52,52,52,50,50,54,54,48,52,53,50,50,53,50,52,49,52,49,50,53,51,50,51,52,52,49,50,43,52,52,52,49,56,53,44,28,73,72,72,75,51,83,71,61,66,70,60,51,49,54,49,49,52,55,58,70,67,51,79,131

Secondary structure (DSSP, 8-state):
----------------TT----TT-----GGG-TTTHHHHHHHHHHHHHHHHHHIIIIIHHHHHHHHHHHHHHHHHHHHHHHHHHHHHHHHHHHHHHHHHHHHHHHHHHHHHHHHHHHHHHHHHHHHHHHHHHHHHHHHHHHHHHHHHHHHHHHHHHHHHHHHHHHHHHHSSPPPHHHHHHHHHHHHTS--

Radius of gyration: 70.88 Å; Cα contacts (8 Å, |Δi|>4): 23; chains: 1; bounding box: 135×51×173 Å